Protein AF-A0A6T8D3L9-F1 (afdb_monomer_lite)

Secondary structure (DSSP, 8-state):
-HHHHHHHHHHHHHHHHHHHHHS-TT----HHHHHHTTHHHHHHHHHHHHTT-SS-SSS--HHHHHHHHHHHHHHHHHHHHHHHHHHHHHHHHHHHHHHHHHS---------S-TTTHHHHHHHHHHHHHHHHHHHHHHHHHHHHHHHHHHIIIII--SHHHHHHHHHHHHHHHHHHHHHHHHHHHHHHHHHHHHHHHH-HHHHHHHHHHHHHHHHHHHHHHHHHIIIIIHHHHHHHHHHHHHHHHHHHHHSS--

Radius of gyration: 26.92 Å; chains: 1; bounding box: 64×66×65 Å

Sequence (255 aa):
MPEQEQVEAMIKESVDLLSPFAEADDGKYTKAHCDALGRNEGLFTHLRLVALDSDGDGKLSPDEYERYCAEGQQLVDAYLSFFINGGVVSALLFSIVFPMAFDMEIDGLGWDDDYGALGAKQWLGICAYLFSMLSCGMCFVMLVYTGSMYSQLSFWMPNLNCQLWYVSKVVHMMTTLNTTMVLIYIFTAAAMLFQGLSANAWVGIFGVLPFAMCAGPAAHWYGWFANCIITPQMQLEARRLLHAKASERSRSMPG

pLDDT: mean 72.68, std 13.87, range [41.59, 94.31]

Organism: NCBI:txid72548

Structure (mmCIF, N/CA/C/O backbone):
data_AF-A0A6T8D3L9-F1
#
_entry.id   AF-A0A6T8D3L9-F1
#
loop_
_atom_site.group_PDB
_atom_site.id
_atom_site.type_symbol
_atom_site.label_atom_id
_atom_site.label_alt_id
_atom_site.label_comp_id
_atom_site.label_asym_id
_atom_site.label_entity_id
_atom_site.label_seq_id
_atom_site.pdbx_PDB_ins_code
_atom_site.Cartn_x
_atom_site.Cartn_y
_atom_site.Cartn_z
_atom_site.occupancy
_atom_site.B_iso_or_equiv
_atom_site.auth_seq_id
_atom_site.auth_comp_id
_atom_site.auth_asym_id
_atom_site.auth_atom_id
_atom_site.pdbx_PDB_model_num
ATOM 1 N N . MET A 1 1 ? -16.361 -8.034 32.801 1.00 46.53 1 MET A N 1
ATOM 2 C CA . MET A 1 1 ? -16.931 -7.037 33.735 1.00 46.53 1 MET A CA 1
ATOM 3 C C . MET A 1 1 ? -16.174 -5.710 33.756 1.00 46.53 1 MET A C 1
ATOM 5 O O . MET A 1 1 ? -16.860 -4.722 33.576 1.00 46.53 1 MET A O 1
ATOM 9 N N . PRO A 1 2 ? -14.831 -5.620 33.871 1.00 57.41 2 PRO A N 1
ATOM 10 C CA . PRO A 1 2 ? -14.154 -4.310 33.830 1.00 57.41 2 PRO A CA 1
ATOM 11 C C . PRO A 1 2 ? -14.177 -3.615 32.450 1.00 57.41 2 PRO A C 1
ATOM 13 O O . PRO A 1 2 ? -13.991 -2.408 32.375 1.00 57.41 2 PRO A O 1
ATOM 16 N N . GLU A 1 3 ? -14.410 -4.350 31.356 1.00 56.91 3 GLU A N 1
ATOM 17 C CA . GLU A 1 3 ? -14.444 -3.781 29.995 1.00 56.91 3 GLU A CA 1
ATOM 18 C C . GLU A 1 3 ? -15.759 -3.079 29.641 1.00 56.91 3 GLU A C 1
ATOM 20 O O . GLU A 1 3 ? -15.729 -2.088 28.922 1.00 56.91 3 GLU A O 1
ATOM 25 N N . GLN A 1 4 ? -16.900 -3.551 30.147 1.00 58.78 4 GLN A N 1
ATOM 26 C CA . GLN A 1 4 ? -18.201 -2.931 29.871 1.00 58.78 4 GLN A CA 1
ATOM 27 C C . GLN A 1 4 ? -18.317 -1.584 30.597 1.00 58.78 4 GLN A C 1
ATOM 29 O O . GLN A 1 4 ? -18.689 -0.585 29.997 1.00 58.78 4 GLN A O 1
ATOM 34 N N . GLU A 1 5 ? -17.845 -1.533 31.843 1.00 67.75 5 GLU A N 1
ATOM 35 C CA . GLU A 1 5 ? -17.803 -0.319 32.664 1.00 67.75 5 GLU A CA 1
ATOM 36 C C . GLU A 1 5 ? -16.889 0.771 32.062 1.00 67.75 5 GLU A C 1
ATOM 38 O O . GLU A 1 5 ? -17.181 1.960 32.165 1.00 67.75 5 GLU A O 1
ATOM 43 N N . GLN A 1 6 ? -15.806 0.388 31.371 1.00 65.81 6 GLN A N 1
ATOM 44 C CA . GLN A 1 6 ? -14.953 1.338 30.643 1.00 65.81 6 GLN A CA 1
ATOM 45 C C . GLN A 1 6 ? -15.636 1.918 29.402 1.00 65.81 6 GLN A C 1
ATOM 47 O O . GLN A 1 6 ? -15.496 3.112 29.139 1.00 65.81 6 GLN A O 1
ATOM 52 N N . VAL A 1 7 ? -16.373 1.102 28.644 1.00 61.03 7 VAL A N 1
ATOM 53 C CA . VAL A 1 7 ? -17.103 1.584 27.463 1.00 61.03 7 VAL A CA 1
ATOM 54 C C . VAL A 1 7 ? -18.280 2.464 27.888 1.00 61.03 7 VAL A C 1
ATOM 56 O O . VAL A 1 7 ? -18.467 3.529 27.310 1.00 61.03 7 VAL A O 1
ATOM 59 N N . GLU A 1 8 ? -19.001 2.097 28.948 1.00 65.69 8 GLU A N 1
ATOM 60 C CA . GLU A 1 8 ? -20.052 2.932 29.547 1.00 65.69 8 GLU A CA 1
ATOM 61 C C . GLU A 1 8 ? -19.500 4.277 30.043 1.00 65.69 8 GLU A C 1
ATOM 63 O O . GLU A 1 8 ? -20.104 5.322 29.806 1.00 65.69 8 GLU A O 1
ATOM 68 N N . ALA A 1 9 ? -18.313 4.291 30.658 1.00 70.12 9 ALA A N 1
ATOM 69 C CA . ALA A 1 9 ? -17.650 5.535 31.044 1.00 70.12 9 ALA A CA 1
ATOM 70 C C . ALA A 1 9 ? -17.284 6.404 29.827 1.00 70.12 9 ALA A C 1
ATOM 72 O O . ALA A 1 9 ? -17.473 7.619 29.872 1.00 70.12 9 ALA A O 1
ATOM 73 N N . MET A 1 10 ? -16.814 5.798 28.731 1.00 63.97 10 MET A N 1
ATOM 74 C CA . MET A 1 10 ? -16.514 6.513 27.483 1.00 63.97 10 MET A CA 1
ATOM 75 C C . MET A 1 10 ? -17.774 7.034 26.783 1.00 63.97 10 MET A C 1
ATOM 77 O O . MET A 1 10 ? -17.740 8.123 26.210 1.00 63.97 10 MET A O 1
ATOM 81 N N . ILE A 1 11 ? -18.882 6.289 26.819 1.00 63.78 11 ILE A N 1
ATOM 82 C CA . ILE A 1 11 ? -20.181 6.741 26.300 1.00 63.78 11 ILE A CA 1
ATOM 83 C C . ILE A 1 11 ? -20.672 7.911 27.131 1.00 63.78 11 ILE A C 1
ATOM 85 O O . ILE A 1 11 ? -20.983 8.952 26.566 1.00 63.78 11 ILE A O 1
ATOM 89 N N . LYS A 1 12 ? -20.643 7.800 28.458 1.00 69.62 12 LYS A N 1
ATOM 90 C CA . LYS A 1 12 ? -21.043 8.887 29.347 1.00 69.62 12 LYS A CA 1
ATOM 91 C C . LYS A 1 12 ? -20.195 10.142 29.146 1.00 69.62 12 LYS A C 1
ATOM 93 O O . LYS A 1 12 ? -20.749 11.223 29.019 1.00 69.62 12 LYS A O 1
ATOM 98 N N . GLU A 1 13 ? -18.875 10.005 29.034 1.00 70.19 13 GLU A N 1
ATOM 99 C CA . GLU A 1 13 ? -17.983 11.124 28.704 1.00 70.19 13 GLU A CA 1
ATOM 100 C C . GLU A 1 13 ? -18.328 11.732 27.334 1.00 70.19 13 GLU A C 1
ATOM 102 O O . GLU A 1 13 ? -18.344 12.951 27.182 1.00 70.19 13 GLU A O 1
ATOM 107 N N . SER A 1 14 ? -18.659 10.898 26.344 1.00 62.69 14 SER A N 1
ATOM 108 C CA . SER A 1 14 ? -19.069 11.342 25.006 1.00 62.69 14 SER A CA 1
ATOM 109 C C . SER A 1 14 ? -20.416 12.066 25.017 1.00 62.69 14 SER A C 1
ATOM 111 O O . SER A 1 14 ? -20.547 13.093 24.356 1.00 62.69 14 SER A O 1
ATOM 113 N N . VAL A 1 15 ? -21.396 11.561 25.768 1.00 64.50 15 VAL A N 1
ATOM 114 C CA . VAL A 1 15 ? -22.714 12.177 25.965 1.00 64.50 15 VAL A CA 1
ATOM 115 C C . VAL A 1 15 ? -22.564 13.494 26.718 1.00 64.50 15 VAL A C 1
ATOM 117 O O . VAL A 1 15 ? -23.105 14.497 26.271 1.00 64.50 15 VAL A O 1
ATOM 120 N N . ASP A 1 16 ? -21.768 13.543 27.786 1.00 66.94 16 ASP A N 1
ATOM 121 C CA . ASP A 1 16 ? -21.504 14.767 28.548 1.00 66.94 16 ASP A CA 1
ATOM 122 C C . ASP A 1 16 ? -20.790 15.816 27.681 1.00 66.94 16 ASP A C 1
ATOM 124 O O . ASP A 1 16 ? -21.159 16.990 27.711 1.00 66.94 16 ASP A O 1
ATOM 128 N N . LEU A 1 17 ? -19.827 15.402 26.850 1.00 63.94 17 LEU A N 1
ATOM 129 C CA . LEU A 1 17 ? -19.152 16.273 25.883 1.00 63.94 17 LEU A CA 1
ATOM 130 C C . LEU A 1 17 ? -20.089 16.756 24.771 1.00 63.94 17 LEU A C 1
ATOM 132 O O . LEU A 1 17 ? -19.917 17.877 24.301 1.00 63.94 17 LEU A O 1
ATOM 136 N N . LEU A 1 18 ? -21.057 15.941 24.341 1.00 60.16 18 LEU A N 1
ATOM 137 C CA . LEU A 1 18 ? -22.006 16.269 23.271 1.00 60.16 18 LEU A CA 1
ATOM 138 C C . LEU A 1 18 ? -23.290 16.953 23.775 1.00 60.16 18 LEU A C 1
ATOM 140 O O . LEU A 1 18 ? -23.968 17.613 22.991 1.00 60.16 18 LEU A O 1
ATOM 144 N N . SER A 1 19 ? -23.603 16.880 25.069 1.00 63.22 19 SER A N 1
ATOM 145 C CA . SER A 1 19 ? -24.792 17.493 25.677 1.00 63.22 19 SER A CA 1
ATOM 146 C C . SER A 1 19 ? -24.913 19.008 25.433 1.00 63.22 19 SER A C 1
ATOM 148 O O . SER A 1 19 ? -25.998 19.447 25.041 1.00 63.22 19 SER A O 1
ATOM 150 N N . PRO A 1 20 ? -23.829 19.820 25.473 1.00 60.41 20 PRO A N 1
ATOM 151 C CA . PRO A 1 20 ? -23.910 21.249 25.173 1.00 60.41 20 PRO A CA 1
ATOM 152 C C . PRO A 1 20 ? -24.197 21.519 23.689 1.00 60.41 20 PRO A C 1
ATOM 154 O O . PRO A 1 20 ? -24.566 22.632 23.325 1.00 60.41 20 PRO A O 1
ATOM 157 N N . PHE A 1 21 ? -24.008 20.521 22.816 1.00 56.00 21 PHE A N 1
ATOM 158 C CA . PHE A 1 21 ? -24.296 20.618 21.384 1.00 56.00 21 PHE A CA 1
ATOM 159 C C . PHE A 1 21 ? -25.765 20.334 21.067 1.00 56.00 21 PHE A C 1
ATOM 161 O O . PHE A 1 21 ? -26.260 20.849 20.066 1.00 56.00 21 PHE A O 1
ATOM 168 N N . ALA A 1 22 ? -26.450 19.539 21.896 1.00 51.69 22 ALA A N 1
ATOM 169 C CA . ALA A 1 22 ? -27.886 19.286 21.782 1.00 51.69 22 ALA A CA 1
ATOM 170 C C . ALA A 1 22 ? -28.727 20.466 22.310 1.00 51.69 22 ALA A C 1
ATOM 172 O O . ALA A 1 22 ? -29.824 20.702 21.812 1.00 51.69 22 ALA A O 1
ATOM 173 N N . GLU A 1 23 ? -28.197 21.226 23.275 1.00 49.78 23 GLU A N 1
ATOM 174 C CA . GLU A 1 23 ? -28.864 22.383 23.900 1.00 49.78 23 GLU A CA 1
ATOM 175 C C . GLU A 1 23 ? -28.546 23.740 23.231 1.00 49.78 23 GLU A C 1
ATOM 177 O O . GLU A 1 23 ? -29.145 24.760 23.578 1.00 49.78 23 GLU A O 1
ATOM 182 N N . ALA A 1 24 ? -27.620 23.786 22.264 1.00 51.88 24 ALA A N 1
ATOM 183 C CA . ALA A 1 24 ? -27.258 25.007 21.537 1.00 51.88 24 ALA A CA 1
ATOM 184 C C . ALA A 1 24 ? -28.323 25.384 20.482 1.00 51.88 24 ALA A C 1
ATOM 186 O O . ALA A 1 24 ? -28.214 25.051 19.300 1.00 51.88 24 ALA A O 1
ATOM 187 N N . ASP A 1 25 ? -29.350 26.106 20.928 1.00 41.59 25 ASP A N 1
ATOM 188 C CA . ASP A 1 25 ? -30.548 26.527 20.176 1.00 41.59 25 ASP A CA 1
ATOM 189 C C . ASP A 1 25 ? -30.275 27.569 19.055 1.00 41.59 25 ASP A C 1
ATOM 191 O O . ASP A 1 25 ? -31.166 27.990 18.318 1.00 41.59 25 ASP A O 1
ATOM 195 N N . ASP A 1 26 ? -29.028 28.021 18.899 1.00 46.56 26 ASP A N 1
ATOM 196 C CA . ASP A 1 26 ? -28.627 29.148 18.049 1.00 46.56 26 ASP A CA 1
ATOM 197 C C . ASP A 1 26 ? -27.713 28.776 16.863 1.00 46.56 26 ASP A C 1
ATOM 199 O O . ASP A 1 26 ? -27.303 29.650 16.088 1.00 46.56 26 ASP A O 1
ATOM 203 N N . GLY A 1 27 ? -27.415 27.485 16.662 1.00 43.38 27 GLY A N 1
ATOM 204 C CA . GLY A 1 27 ? -26.751 26.969 15.452 1.00 43.38 27 GLY A CA 1
ATOM 205 C C . GLY A 1 27 ? -25.346 27.533 15.178 1.00 43.38 27 GLY A C 1
ATOM 206 O O . GLY A 1 27 ? -24.810 27.375 14.077 1.00 43.38 27 GLY A O 1
ATOM 207 N N . LYS A 1 28 ? -24.727 28.211 16.154 1.00 42.06 28 LYS A N 1
ATOM 208 C CA . LYS A 1 28 ? -23.390 28.806 16.037 1.00 42.06 28 LYS A CA 1
ATOM 209 C C . LYS A 1 28 ? -22.377 28.044 16.876 1.00 42.06 28 LYS A C 1
ATOM 211 O O . LYS A 1 28 ? -22.027 28.423 17.989 1.00 42.06 28 LYS A O 1
ATOM 216 N N . TYR A 1 29 ? -21.814 27.012 16.267 1.00 54.91 29 TYR A N 1
ATOM 217 C CA . TYR A 1 29 ? -20.683 26.276 16.819 1.00 54.91 29 TYR A CA 1
ATOM 218 C C . TYR A 1 29 ? -19.429 27.164 16.875 1.00 54.91 29 TYR A C 1
ATOM 220 O O . TYR A 1 29 ? -18.947 27.665 15.854 1.00 54.91 29 TYR A O 1
ATOM 228 N N . THR A 1 30 ? -18.878 27.378 18.071 1.00 55.12 30 THR A N 1
ATOM 229 C CA . THR A 1 30 ? -17.606 28.096 18.242 1.00 55.12 30 THR A CA 1
ATOM 230 C C . THR A 1 30 ? -16.412 27.158 18.047 1.00 55.12 30 THR A C 1
ATOM 232 O O . THR A 1 30 ? -16.449 25.976 18.370 1.00 55.12 30 THR A O 1
ATOM 235 N N . LYS A 1 31 ? -15.298 27.699 17.541 1.00 50.41 31 LYS A N 1
ATOM 236 C CA . LYS A 1 31 ? -14.047 26.960 17.271 1.00 50.41 31 LYS A CA 1
ATOM 237 C C . LYS A 1 31 ? -13.519 26.171 18.484 1.00 50.41 31 LYS A C 1
ATOM 239 O O . LYS A 1 31 ? -12.934 25.111 18.303 1.00 50.41 31 LYS A O 1
ATOM 244 N N . ALA A 1 32 ? -13.767 26.667 19.698 1.00 53.31 32 ALA A N 1
ATOM 245 C CA . ALA A 1 32 ? -13.392 26.010 20.949 1.00 53.31 32 ALA A CA 1
ATOM 246 C C . ALA A 1 32 ? -14.131 24.676 21.171 1.00 53.31 32 ALA A C 1
ATOM 248 O O . ALA A 1 32 ? -13.515 23.719 21.627 1.00 53.31 32 ALA A O 1
ATOM 249 N N . HIS A 1 33 ? -15.404 24.586 20.776 1.00 53.44 33 HIS A N 1
ATOM 250 C CA . HIS A 1 33 ? -16.195 23.356 20.864 1.00 53.44 33 HIS A CA 1
ATOM 251 C C . HIS A 1 33 ? -15.666 22.267 19.921 1.00 53.44 33 HIS A C 1
ATOM 253 O O . HIS A 1 33 ? -15.514 21.115 20.315 1.00 53.44 33 HIS A O 1
ATOM 259 N N . CYS A 1 34 ? -15.301 22.633 18.688 1.00 48.78 34 CYS A N 1
ATOM 260 C CA . CYS A 1 34 ? -14.689 21.688 17.754 1.00 48.78 34 CYS A CA 1
ATOM 261 C C . CYS A 1 34 ? -13.283 21.251 18.190 1.00 48.78 34 CYS A C 1
ATOM 263 O O . CYS A 1 34 ? -12.910 20.109 17.949 1.00 48.78 34 CYS A O 1
ATOM 265 N N . ASP A 1 35 ? -12.487 22.132 18.804 1.00 54.31 35 ASP A N 1
ATOM 266 C CA . ASP A 1 35 ? -11.155 21.762 19.299 1.00 54.31 35 ASP A CA 1
ATOM 267 C C . ASP A 1 35 ? -11.238 20.856 20.554 1.00 54.31 35 ASP A C 1
ATOM 269 O O . ASP A 1 35 ? -10.399 19.968 20.693 1.00 54.31 35 ASP A O 1
ATOM 273 N N . ALA A 1 36 ? -12.263 21.006 21.408 1.00 55.84 36 ALA A N 1
ATOM 274 C CA . ALA A 1 36 ? -12.498 20.144 22.578 1.00 55.84 36 ALA A CA 1
ATOM 275 C C . ALA A 1 36 ? -12.857 18.693 22.205 1.00 55.84 36 ALA A C 1
ATOM 277 O O . ALA A 1 36 ? -12.407 17.761 22.859 1.00 55.84 36 ALA A O 1
ATOM 278 N N . LEU A 1 37 ? -13.591 18.498 21.107 1.00 49.50 37 LEU A N 1
ATOM 279 C CA . LEU A 1 37 ? -13.967 17.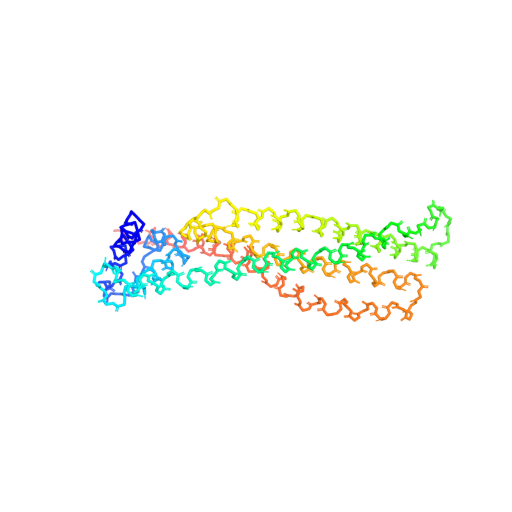181 20.579 1.00 49.50 37 LEU A CA 1
ATOM 280 C C . LEU A 1 37 ? -12.898 16.550 19.675 1.00 49.50 37 LEU A C 1
ATOM 282 O O . LEU A 1 37 ? -13.209 15.674 18.880 1.00 49.50 37 LEU A O 1
ATOM 286 N N . GLY A 1 38 ? -11.648 17.022 19.692 1.00 52.09 38 GLY A N 1
ATOM 287 C CA . GLY A 1 38 ? -10.610 16.479 18.806 1.00 52.09 38 GLY A CA 1
ATOM 288 C C . GLY A 1 38 ? -10.867 16.739 17.312 1.00 52.09 38 GLY A C 1
ATOM 289 O O . GLY A 1 38 ? -10.358 16.013 16.457 1.00 52.09 38 GLY A O 1
ATOM 290 N N . ARG A 1 39 ? -11.621 17.799 16.983 1.00 58.25 39 ARG A N 1
ATOM 291 C CA . ARG A 1 39 ? -12.032 18.199 15.623 1.00 58.25 39 ARG A CA 1
ATOM 292 C C . ARG A 1 39 ? -12.917 17.142 14.957 1.00 58.25 39 ARG A C 1
ATOM 294 O O . ARG A 1 39 ? -13.655 16.442 15.635 1.00 58.25 39 ARG A O 1
ATOM 301 N N . ASN A 1 40 ? -12.911 17.067 13.625 1.00 46.09 40 ASN A N 1
ATOM 302 C CA . ASN A 1 40 ? -13.831 16.204 12.880 1.00 46.09 40 ASN A CA 1
ATOM 303 C C . ASN A 1 40 ? -13.703 14.727 13.288 1.00 46.09 40 ASN A C 1
ATOM 305 O O . ASN A 1 40 ? -14.715 14.056 13.426 1.00 46.09 40 ASN A O 1
ATOM 309 N N . GLU A 1 41 ? -12.490 14.225 13.522 1.00 46.28 41 GLU A N 1
ATOM 310 C CA . GLU A 1 41 ? -12.266 12.807 13.842 1.00 46.28 41 GLU A CA 1
ATOM 311 C C . GLU A 1 41 ? -12.778 12.418 15.233 1.00 46.28 41 GLU A C 1
ATOM 313 O O . GLU A 1 41 ? -13.439 11.388 15.378 1.00 46.28 41 GLU A O 1
ATOM 318 N N . GLY A 1 42 ? -12.536 13.248 16.252 1.00 46.69 42 GLY A N 1
ATOM 319 C CA . GLY A 1 42 ? -13.075 12.982 17.584 1.00 46.69 42 GLY A CA 1
ATOM 320 C C . GLY A 1 42 ? -14.588 13.218 17.653 1.00 46.69 42 GLY A C 1
ATOM 321 O O . GLY A 1 42 ? -15.284 12.397 18.239 1.00 46.69 42 GLY A O 1
ATOM 322 N N . LEU A 1 43 ? -15.138 14.209 16.935 1.00 50.75 43 LEU A N 1
ATOM 323 C CA . LEU A 1 43 ? -16.590 14.392 16.791 1.00 50.75 43 LEU A CA 1
ATOM 324 C C . LEU A 1 43 ? -17.265 13.142 16.200 1.00 50.75 43 LEU A C 1
ATOM 326 O O . LEU A 1 43 ? -18.268 12.685 16.738 1.00 50.75 43 LEU A O 1
ATOM 330 N N . PHE A 1 44 ? -16.713 12.555 15.131 1.00 53.47 44 PHE A N 1
ATOM 331 C CA . PHE A 1 44 ? -17.241 11.306 14.563 1.00 53.47 44 PHE A CA 1
ATOM 332 C C . PHE A 1 44 ? -17.114 10.123 15.525 1.00 53.47 44 PHE A C 1
ATOM 334 O O . PHE A 1 44 ? -17.984 9.257 15.539 1.00 53.47 44 PHE A O 1
ATOM 341 N N . THR A 1 45 ? -16.057 10.089 16.335 1.00 53.69 45 THR A N 1
ATOM 342 C CA . THR A 1 45 ? -15.851 9.033 17.335 1.00 53.69 45 THR A CA 1
ATOM 343 C C . THR A 1 45 ? -16.892 9.128 18.451 1.00 53.69 45 THR A C 1
ATOM 345 O O . THR A 1 45 ? -17.542 8.133 18.759 1.00 53.69 45 THR A O 1
ATOM 348 N N . HIS A 1 46 ? -17.125 10.327 18.990 1.00 53.09 46 HIS A N 1
ATOM 349 C CA . HIS A 1 46 ? -18.139 10.569 20.016 1.00 53.09 46 HIS A CA 1
ATOM 350 C C . HIS A 1 46 ? -19.564 10.376 19.479 1.00 53.09 46 HIS A C 1
ATOM 352 O O . HIS A 1 46 ? -20.370 9.724 20.131 1.00 53.09 46 HIS A O 1
ATOM 358 N N . LEU A 1 47 ? -19.869 10.839 18.260 1.00 55.19 47 LEU A N 1
ATOM 359 C CA . LEU A 1 47 ? -21.166 10.591 17.615 1.00 55.19 47 LEU A CA 1
ATOM 360 C C . LEU A 1 47 ? -21.431 9.102 17.390 1.00 55.19 47 LEU A C 1
ATOM 362 O O . LEU A 1 47 ? -22.571 8.666 17.481 1.00 55.19 47 LEU A O 1
ATOM 366 N N . ARG A 1 48 ? -20.393 8.314 17.095 1.00 58.53 48 ARG A N 1
ATOM 367 C CA . ARG A 1 48 ? -20.526 6.869 16.893 1.00 58.53 48 ARG A CA 1
ATOM 368 C C . ARG A 1 48 ? -20.663 6.108 18.212 1.00 58.53 48 ARG A C 1
ATOM 370 O O . ARG A 1 48 ? -21.364 5.109 18.232 1.00 58.53 48 ARG A O 1
ATOM 377 N N . LEU A 1 49 ? -20.054 6.602 19.294 1.00 60.25 49 LEU A N 1
ATOM 378 C CA . LEU A 1 49 ? -20.285 6.117 20.661 1.00 60.25 49 LEU A CA 1
ATOM 379 C C . LEU A 1 49 ? -21.707 6.423 21.145 1.00 60.25 49 LEU A C 1
ATOM 381 O O . LEU A 1 49 ? -22.336 5.557 21.732 1.00 60.25 49 LEU A O 1
ATOM 385 N N . VAL A 1 50 ? -22.240 7.604 20.828 1.00 58.28 50 VAL A N 1
ATOM 386 C CA . VAL A 1 50 ? -23.644 7.951 21.109 1.00 58.28 50 VAL A CA 1
ATOM 387 C C . VAL A 1 50 ? -24.611 7.174 20.210 1.00 58.28 50 VAL A C 1
ATOM 389 O O . VAL A 1 50 ? -25.676 6.789 20.655 1.00 58.28 50 VAL A O 1
ATOM 392 N N . ALA A 1 51 ? -24.241 6.873 18.962 1.00 57.75 51 ALA A N 1
ATOM 393 C CA . ALA A 1 51 ? -25.061 6.042 18.075 1.00 57.75 51 ALA A CA 1
ATOM 394 C C . ALA A 1 51 ? -25.114 4.553 18.478 1.00 57.75 51 ALA A C 1
ATOM 396 O O . ALA A 1 51 ? -25.921 3.815 17.916 1.00 57.75 51 ALA A O 1
ATOM 397 N N . LEU A 1 52 ? -24.241 4.112 19.393 1.00 58.19 52 LEU A N 1
ATOM 398 C CA . LEU A 1 52 ? -24.259 2.765 19.979 1.00 58.19 52 LEU A CA 1
ATOM 399 C C . LEU A 1 52 ? -25.225 2.651 21.168 1.00 58.19 52 LEU A C 1
ATOM 401 O O . LEU A 1 52 ? -25.650 1.543 21.473 1.00 58.19 52 LEU A O 1
ATOM 405 N N . ASP A 1 53 ? -25.558 3.777 21.798 1.00 57.88 53 ASP A N 1
ATOM 406 C CA . ASP A 1 53 ? -26.579 3.931 22.838 1.00 57.88 53 ASP A CA 1
ATOM 407 C C . ASP A 1 53 ? -27.909 4.274 22.138 1.00 57.88 53 ASP A C 1
ATOM 409 O O . ASP A 1 53 ? -28.271 5.440 21.953 1.00 57.88 53 ASP A O 1
ATOM 413 N N . SER A 1 54 ? -28.572 3.248 21.590 1.00 60.44 54 SER A N 1
ATOM 414 C CA . SER A 1 54 ? -29.735 3.424 20.702 1.00 60.44 54 SER A CA 1
ATOM 415 C C . SER A 1 54 ? -30.963 3.930 21.454 1.00 60.44 54 SER A C 1
ATOM 417 O O . SER A 1 54 ? -31.857 4.530 20.847 1.00 60.44 54 SER A O 1
ATOM 419 N N . ASP A 1 55 ? -31.041 3.625 22.746 1.00 60.78 55 ASP A N 1
ATOM 420 C CA . ASP A 1 55 ? -32.111 4.017 23.655 1.00 60.78 55 ASP A CA 1
ATOM 421 C C . ASP A 1 55 ? -31.801 5.313 24.423 1.00 60.78 55 ASP A C 1
ATOM 423 O O . ASP A 1 55 ? -32.729 5.932 24.956 1.00 60.78 55 ASP A O 1
ATOM 427 N N . GLY A 1 56 ? -30.555 5.792 24.375 1.00 60.28 56 GLY A N 1
ATOM 428 C CA . GLY A 1 56 ? -30.124 7.068 24.941 1.00 60.28 56 GLY A CA 1
ATOM 429 C C . GLY A 1 56 ? -30.099 7.049 26.467 1.00 60.28 56 GLY A C 1
ATOM 430 O O . GLY A 1 56 ? -30.313 8.091 27.097 1.00 60.28 56 GLY A O 1
ATOM 431 N N . ASP A 1 57 ? -29.924 5.870 27.068 1.00 62.06 57 ASP A N 1
ATOM 432 C CA . ASP A 1 57 ? -29.990 5.671 28.514 1.00 62.06 57 ASP A CA 1
ATOM 433 C C . ASP A 1 57 ? -28.633 5.900 29.214 1.00 62.06 57 ASP A C 1
ATOM 435 O O . ASP A 1 57 ? -28.553 5.942 30.452 1.00 62.06 57 ASP A O 1
ATOM 439 N N . GLY A 1 58 ? -27.576 6.132 28.426 1.00 56.66 58 GLY A N 1
ATOM 440 C CA . GLY A 1 58 ? -26.211 6.356 28.886 1.00 56.66 58 GLY A CA 1
ATOM 441 C C . GLY A 1 58 ? -25.492 5.077 29.321 1.00 56.66 58 GLY A C 1
ATOM 442 O O . GLY A 1 58 ? -24.445 5.167 29.973 1.00 56.66 58 GLY A O 1
ATOM 443 N N . LYS A 1 59 ? -26.045 3.901 29.014 1.00 64.00 59 LYS A N 1
ATOM 444 C CA . LYS A 1 59 ? -25.485 2.571 29.264 1.00 64.00 59 LYS A CA 1
ATOM 445 C C . LYS A 1 59 ? -25.534 1.753 27.977 1.00 64.00 59 LYS A C 1
ATOM 447 O O . LYS A 1 59 ? -26.126 2.135 26.983 1.00 64.00 59 LYS A O 1
ATOM 452 N N . LEU A 1 60 ? -24.837 0.622 27.981 1.00 61.34 60 LEU A N 1
ATOM 453 C CA . LEU A 1 60 ? -24.935 -0.347 26.896 1.00 61.34 60 LEU A CA 1
ATOM 454 C C . LEU A 1 60 ? -25.763 -1.521 27.379 1.00 61.34 60 LEU A C 1
ATOM 456 O O . LEU A 1 60 ? -25.337 -2.263 28.276 1.00 61.34 60 LEU A O 1
ATOM 460 N N . SER A 1 61 ? -26.922 -1.724 26.757 1.00 71.06 61 SER A N 1
ATOM 461 C CA . SER A 1 61 ? -27.639 -2.978 26.932 1.00 71.06 61 SER A CA 1
ATOM 462 C C . SER A 1 61 ? -26.766 -4.154 26.452 1.00 71.06 61 SER A C 1
ATOM 464 O O . SER A 1 61 ? -25.877 -3.984 25.607 1.00 71.06 61 SER A O 1
ATOM 466 N N . PRO A 1 62 ? -26.981 -5.378 26.969 1.00 72.19 62 PRO A N 1
ATOM 467 C CA . PRO A 1 62 ? -26.215 -6.551 26.544 1.00 72.19 62 PRO A CA 1
ATOM 468 C C . PRO A 1 62 ? -26.257 -6.778 25.024 1.00 72.19 62 PRO A C 1
ATOM 470 O O . PRO A 1 62 ? -25.237 -7.120 24.428 1.00 72.19 62 PRO A O 1
ATOM 473 N N . ASP A 1 63 ? -27.406 -6.516 24.396 1.00 74.38 63 ASP A N 1
ATOM 474 C CA . ASP A 1 63 ? -27.617 -6.691 22.955 1.00 74.38 63 ASP A CA 1
ATOM 475 C C . ASP A 1 63 ? -26.850 -5.642 22.122 1.00 74.38 63 ASP A C 1
ATOM 477 O O . ASP A 1 63 ? -26.328 -5.942 21.043 1.00 74.38 63 ASP A O 1
ATOM 481 N N . GLU A 1 64 ? -26.739 -4.405 22.613 1.00 67.00 64 GLU A N 1
ATOM 482 C CA . GLU A 1 64 ? -25.953 -3.347 21.963 1.00 67.00 64 GLU A CA 1
ATOM 483 C C . GLU A 1 64 ? -24.452 -3.565 22.133 1.00 67.00 64 GLU A C 1
ATOM 485 O O . GLU A 1 64 ? -23.680 -3.344 21.196 1.00 67.00 64 GLU A O 1
ATOM 490 N N . TYR A 1 65 ? -24.032 -4.075 23.294 1.00 70.75 65 TYR A N 1
ATOM 491 C CA . TYR A 1 65 ? -22.646 -4.469 23.520 1.00 70.75 65 TYR A CA 1
ATOM 492 C C . TYR A 1 65 ? -22.233 -5.624 22.596 1.00 70.75 65 TYR A C 1
ATOM 494 O O . TYR A 1 65 ? -21.154 -5.590 22.003 1.00 70.75 65 TYR A O 1
ATOM 502 N N . GLU A 1 66 ? -23.104 -6.616 22.389 1.00 75.50 66 GLU A N 1
ATOM 503 C CA . GLU A 1 66 ? -22.850 -7.690 21.423 1.00 75.50 66 GLU A CA 1
ATOM 504 C C . GLU A 1 66 ? -22.735 -7.165 19.985 1.00 75.50 66 GLU A C 1
ATOM 506 O O . GLU A 1 66 ? -21.834 -7.581 19.250 1.00 75.50 66 GLU A O 1
ATOM 511 N N . ARG A 1 67 ? -23.584 -6.208 19.582 1.00 73.06 67 ARG A N 1
ATOM 512 C CA . ARG A 1 67 ? -23.465 -5.541 18.273 1.00 73.06 67 ARG A CA 1
ATOM 513 C C . ARG A 1 67 ? -22.154 -4.780 18.126 1.00 73.06 67 ARG A C 1
ATOM 515 O O . ARG A 1 67 ? -21.492 -4.925 17.099 1.00 73.06 67 ARG A O 1
ATOM 522 N N . TYR A 1 68 ? -21.752 -4.028 19.149 1.00 75.06 68 TYR A N 1
ATOM 523 C CA . TYR A 1 68 ? -20.466 -3.336 19.175 1.00 75.06 68 TYR A CA 1
ATOM 524 C C . TYR A 1 68 ? -19.300 -4.309 18.980 1.00 75.06 68 TYR A C 1
ATOM 526 O O . TYR A 1 68 ? -18.427 -4.083 18.138 1.00 75.06 68 TYR A O 1
ATOM 534 N N . CYS A 1 69 ? -19.304 -5.421 19.718 1.00 76.06 69 CYS A N 1
ATOM 535 C CA . CYS A 1 69 ? -18.278 -6.446 19.593 1.00 76.06 69 CYS A CA 1
ATOM 536 C C . CYS A 1 69 ? -18.265 -7.075 18.193 1.00 76.06 69 CYS A C 1
ATOM 538 O O . CYS A 1 69 ? -17.192 -7.261 17.620 1.00 76.06 69 CYS A O 1
ATOM 540 N N . ALA A 1 70 ? -19.435 -7.358 17.615 1.00 80.94 70 ALA A N 1
ATOM 541 C CA . ALA A 1 70 ? -19.544 -7.937 16.280 1.00 80.94 70 ALA A CA 1
ATOM 542 C C . ALA A 1 70 ? -19.021 -6.989 15.185 1.00 80.94 70 ALA A C 1
ATOM 544 O O . ALA A 1 70 ? -18.218 -7.401 14.347 1.00 80.94 70 ALA A O 1
ATOM 545 N N . GLU A 1 71 ? -19.429 -5.718 15.198 1.00 79.06 71 GLU A N 1
ATOM 546 C CA . GLU A 1 71 ? -18.951 -4.717 14.236 1.00 79.06 71 GLU A CA 1
ATOM 547 C C . GLU A 1 71 ? -17.461 -4.411 14.417 1.00 79.06 71 GLU A C 1
ATOM 549 O O . GLU A 1 71 ? -16.718 -4.279 13.440 1.00 79.06 71 GLU A O 1
ATOM 554 N N . GLY A 1 72 ? -17.006 -4.332 15.668 1.00 77.06 72 GLY A N 1
ATOM 555 C CA . GLY A 1 72 ? -15.605 -4.119 15.996 1.00 77.06 72 GLY A CA 1
ATOM 556 C C . GLY A 1 72 ? -14.721 -5.250 15.478 1.00 77.06 72 GLY A C 1
ATOM 557 O O . GLY A 1 72 ? -13.690 -4.991 14.855 1.00 77.06 72 GLY A O 1
ATOM 558 N N . GLN A 1 73 ? -15.149 -6.499 15.670 1.00 86.88 73 GLN A N 1
ATOM 559 C CA . GLN A 1 73 ? -14.427 -7.666 15.172 1.00 86.88 73 GLN A CA 1
ATOM 560 C C . GLN A 1 73 ? -14.361 -7.664 13.640 1.00 86.88 73 GLN A C 1
ATOM 562 O O . GLN A 1 73 ? -13.286 -7.851 13.078 1.00 86.88 73 GLN A O 1
ATOM 567 N N . GLN A 1 74 ? -15.471 -7.354 12.959 1.00 86.44 74 GLN A N 1
ATOM 568 C CA . GLN A 1 74 ? -15.487 -7.231 11.496 1.00 86.44 74 GLN A CA 1
ATOM 569 C C . GLN A 1 74 ? -14.500 -6.174 10.989 1.00 86.44 74 GLN A C 1
ATOM 571 O O . GLN A 1 74 ? -13.825 -6.387 9.979 1.00 86.44 74 GLN A O 1
ATOM 576 N N . LEU A 1 75 ? -14.388 -5.038 11.685 1.00 82.88 75 LEU A N 1
ATOM 577 C CA . LEU A 1 75 ? -13.421 -4.002 11.339 1.00 82.88 75 LEU A CA 1
ATOM 578 C C . LEU A 1 75 ? -11.985 -4.514 11.495 1.00 82.88 75 LEU A C 1
ATOM 580 O O . LEU A 1 75 ? -11.176 -4.350 10.584 1.00 82.88 75 LEU A O 1
ATOM 584 N N . VAL A 1 76 ? -11.661 -5.153 12.619 1.00 86.50 76 VAL A N 1
ATOM 585 C CA . VAL A 1 76 ? -10.324 -5.719 12.856 1.00 86.50 76 VAL A CA 1
ATOM 586 C C . VAL A 1 76 ? -9.978 -6.775 11.802 1.00 86.50 76 VAL A C 1
ATOM 588 O O . VAL A 1 76 ? -8.886 -6.734 11.230 1.00 86.50 76 VAL A O 1
ATOM 591 N N . ASP A 1 77 ? -10.917 -7.661 11.476 1.00 90.19 77 ASP A N 1
ATOM 592 C CA . ASP A 1 77 ? -10.737 -8.714 10.475 1.00 90.19 77 ASP A CA 1
ATOM 593 C C . ASP A 1 77 ? -10.502 -8.133 9.072 1.00 90.19 77 ASP A C 1
ATOM 595 O O . ASP A 1 77 ? -9.650 -8.623 8.320 1.00 90.19 77 ASP A O 1
ATOM 599 N N . ALA A 1 78 ? -11.197 -7.046 8.719 1.00 87.06 78 ALA A N 1
ATOM 600 C CA . ALA A 1 78 ? -10.968 -6.327 7.468 1.00 87.06 78 ALA A CA 1
ATOM 601 C C . ALA A 1 78 ? -9.546 -5.741 7.400 1.00 87.06 78 ALA A C 1
ATOM 603 O O . ALA A 1 78 ? -8.891 -5.822 6.357 1.00 87.06 78 ALA A O 1
ATOM 604 N N . TYR A 1 79 ? -9.034 -5.206 8.512 1.00 85.94 79 TYR A N 1
ATOM 605 C CA . TYR A 1 79 ? -7.672 -4.672 8.601 1.00 85.94 79 TYR A CA 1
ATOM 606 C C . TYR A 1 79 ? -6.608 -5.773 8.524 1.00 85.94 79 TYR A C 1
ATOM 608 O O . TYR A 1 79 ? -5.632 -5.633 7.785 1.00 85.94 79 TYR A O 1
ATOM 616 N N . LEU A 1 80 ? -6.800 -6.892 9.226 1.00 90.62 80 LEU A N 1
ATOM 617 C CA . LEU A 1 80 ? -5.916 -8.058 9.125 1.00 90.62 80 LEU A CA 1
ATOM 618 C C . LEU A 1 80 ? -5.875 -8.599 7.692 1.00 90.62 80 LEU A C 1
ATOM 620 O O . LEU A 1 80 ? -4.794 -8.837 7.150 1.00 90.62 80 LEU A O 1
ATOM 624 N N . SER A 1 81 ? -7.041 -8.712 7.053 1.00 90.75 81 SER A N 1
ATOM 625 C CA . SER A 1 81 ? -7.160 -9.126 5.652 1.00 90.75 81 SER A CA 1
ATOM 626 C C . SER A 1 81 ? -6.439 -8.158 4.716 1.00 90.75 81 SER A C 1
ATOM 628 O O . SER A 1 81 ? -5.731 -8.592 3.808 1.00 90.75 81 SER A O 1
ATOM 630 N N . PHE A 1 82 ? -6.562 -6.848 4.948 1.00 88.25 82 PHE A N 1
ATOM 631 C CA . PHE A 1 82 ? -5.837 -5.836 4.185 1.00 88.25 82 PHE A CA 1
ATOM 632 C C . PHE A 1 82 ? -4.316 -6.000 4.315 1.00 88.25 82 PHE A C 1
ATOM 634 O O . PHE A 1 82 ? -3.621 -5.992 3.301 1.00 88.25 82 PHE A O 1
ATOM 641 N N . PHE A 1 83 ? -3.789 -6.208 5.527 1.00 90.12 83 PHE A N 1
ATOM 642 C CA . PHE A 1 83 ? -2.351 -6.409 5.734 1.00 90.12 83 PHE A CA 1
ATOM 643 C C . PHE A 1 83 ? -1.824 -7.680 5.076 1.00 90.12 83 PHE A C 1
ATOM 645 O O . PHE A 1 83 ? -0.761 -7.642 4.455 1.00 90.12 83 PHE A O 1
ATOM 652 N N . ILE A 1 84 ? -2.561 -8.790 5.185 1.00 92.56 84 ILE A N 1
ATOM 653 C CA . ILE A 1 84 ? -2.181 -10.055 4.550 1.00 92.56 84 ILE A CA 1
ATOM 654 C C . ILE A 1 84 ? -2.186 -9.893 3.033 1.00 92.56 84 ILE A C 1
ATOM 656 O O . ILE A 1 84 ? -1.174 -10.164 2.391 1.00 92.56 84 ILE A O 1
ATOM 660 N N . ASN A 1 85 ? -3.292 -9.418 2.457 1.00 90.69 85 ASN A N 1
ATOM 661 C CA . ASN A 1 85 ? -3.413 -9.247 1.009 1.00 90.69 85 ASN A CA 1
ATOM 662 C C . ASN A 1 85 ? -2.357 -8.273 0.485 1.00 90.69 85 ASN A C 1
ATOM 664 O O . ASN A 1 85 ? -1.723 -8.534 -0.536 1.00 90.69 85 ASN A O 1
ATOM 668 N N . GLY A 1 86 ? -2.119 -7.189 1.228 1.00 88.50 86 GLY A N 1
ATOM 669 C CA . GLY A 1 86 ? -1.080 -6.221 0.929 1.00 88.50 86 GLY A CA 1
ATOM 670 C C . GLY A 1 86 ? 0.308 -6.863 0.879 1.00 88.50 86 GLY A C 1
ATOM 671 O O . GLY A 1 86 ? 1.017 -6.762 -0.122 1.00 88.50 86 GLY A O 1
ATOM 672 N N . GLY A 1 87 ? 0.669 -7.596 1.933 1.00 91.62 87 GLY A N 1
ATOM 673 C CA . GLY A 1 87 ? 1.938 -8.313 2.011 1.00 91.62 87 GLY A CA 1
ATOM 674 C C . GLY A 1 87 ? 2.097 -9.370 0.915 1.00 91.62 87 GLY A C 1
ATOM 675 O O . GLY A 1 87 ? 3.143 -9.432 0.278 1.00 91.62 87 GLY A O 1
ATOM 676 N N . VAL A 1 88 ? 1.060 -10.163 0.633 1.00 93.94 88 VAL A N 1
ATOM 677 C CA . VAL A 1 88 ? 1.089 -11.201 -0.414 1.00 93.94 88 VAL A CA 1
ATOM 678 C C . VAL A 1 88 ? 1.334 -10.589 -1.791 1.00 93.94 88 VAL A C 1
ATOM 680 O O . VAL A 1 88 ? 2.203 -11.055 -2.526 1.00 93.94 88 VAL A O 1
ATOM 683 N N . VAL A 1 89 ? 0.616 -9.521 -2.137 1.00 90.81 89 VAL A N 1
ATOM 684 C CA . VAL A 1 89 ? 0.795 -8.833 -3.421 1.00 90.81 89 VAL A CA 1
ATOM 685 C C . VAL A 1 89 ? 2.207 -8.259 -3.541 1.00 90.81 89 VAL A C 1
ATOM 687 O O . VAL A 1 89 ? 2.854 -8.436 -4.574 1.00 90.81 89 VAL A O 1
ATOM 690 N N . SER A 1 90 ? 2.728 -7.633 -2.482 1.00 91.06 90 SER A N 1
ATOM 691 C CA . SER A 1 90 ? 4.107 -7.137 -2.472 1.00 91.06 90 SER A CA 1
ATOM 692 C C . SER A 1 90 ? 5.143 -8.255 -2.571 1.00 91.06 90 SER A C 1
ATOM 694 O O . SER A 1 90 ? 6.135 -8.076 -3.268 1.00 91.06 90 SER A O 1
ATOM 696 N N . ALA A 1 91 ? 4.916 -9.418 -1.953 1.00 94.31 91 ALA A N 1
ATOM 697 C CA . ALA A 1 91 ? 5.800 -10.580 -2.080 1.00 94.31 91 ALA A CA 1
ATOM 698 C C . ALA A 1 91 ? 5.825 -11.120 -3.513 1.00 94.31 91 ALA A C 1
ATOM 700 O O . ALA A 1 91 ? 6.897 -11.398 -4.051 1.00 94.31 91 ALA A O 1
ATOM 701 N N . LEU A 1 92 ? 4.653 -11.236 -4.143 1.00 93.19 92 LEU A N 1
ATOM 702 C CA . LEU A 1 92 ? 4.533 -11.693 -5.525 1.00 93.19 92 LEU A CA 1
ATOM 703 C C . LEU A 1 92 ? 5.255 -10.741 -6.478 1.00 93.19 92 LEU A C 1
ATOM 705 O O . LEU A 1 92 ? 6.096 -11.183 -7.260 1.00 93.19 92 LEU A O 1
ATOM 709 N N . LEU A 1 93 ? 5.000 -9.435 -6.368 1.00 90.19 93 LEU A N 1
ATOM 710 C CA . LEU A 1 93 ? 5.701 -8.436 -7.173 1.00 90.19 93 LEU A CA 1
ATOM 711 C C . LEU A 1 93 ? 7.206 -8.463 -6.918 1.00 90.19 93 LEU A C 1
ATOM 713 O O . LEU A 1 93 ? 7.973 -8.469 -7.875 1.00 90.19 93 LEU A O 1
ATOM 717 N N . PHE A 1 94 ? 7.637 -8.556 -5.660 1.00 94.00 94 PHE A N 1
ATOM 718 C CA . PHE A 1 94 ? 9.054 -8.662 -5.324 1.00 94.00 94 PHE A CA 1
ATOM 719 C C . PHE A 1 94 ? 9.705 -9.874 -5.991 1.00 94.00 94 PHE A C 1
ATOM 721 O O . PHE A 1 94 ? 10.765 -9.736 -6.587 1.00 94.00 94 PHE A O 1
ATOM 728 N N . SER A 1 95 ? 9.050 -11.039 -5.972 1.00 93.56 95 SER A N 1
ATOM 729 C CA . SER A 1 95 ? 9.577 -12.261 -6.593 1.00 93.56 95 SER A CA 1
ATOM 730 C C . SER A 1 95 ? 9.741 -12.162 -8.114 1.00 93.56 95 SER A C 1
ATOM 732 O O . SER A 1 95 ? 10.597 -12.837 -8.678 1.00 93.56 95 SER A O 1
ATOM 734 N N . ILE A 1 96 ? 8.953 -11.303 -8.768 1.00 89.50 96 ILE A N 1
ATOM 735 C CA . ILE A 1 96 ? 9.014 -11.063 -10.213 1.00 89.50 96 ILE A CA 1
ATOM 736 C C . ILE A 1 96 ? 10.053 -9.982 -10.533 1.00 89.50 96 ILE A C 1
ATOM 738 O O . ILE A 1 96 ? 10.862 -10.148 -11.441 1.00 89.50 96 ILE A O 1
ATOM 742 N N . VAL A 1 97 ? 10.044 -8.870 -9.793 1.00 89.62 97 VAL A N 1
ATOM 743 C CA . VAL A 1 97 ? 10.889 -7.695 -10.066 1.00 89.62 97 VAL A CA 1
ATOM 744 C C . VAL A 1 97 ? 12.325 -7.898 -9.608 1.00 89.62 97 VAL A C 1
ATOM 746 O O . VAL A 1 97 ? 13.237 -7.396 -10.260 1.00 89.62 97 VAL A O 1
ATOM 749 N N . PHE A 1 98 ? 12.546 -8.667 -8.541 1.00 90.88 98 PHE A N 1
ATOM 750 C CA . PHE A 1 98 ? 13.883 -8.903 -8.010 1.00 90.88 98 PHE A CA 1
ATOM 751 C C . PHE A 1 98 ? 14.808 -9.550 -9.051 1.00 90.88 98 PHE A C 1
ATOM 753 O O . PHE A 1 98 ? 15.804 -8.912 -9.378 1.00 90.88 98 PHE A O 1
ATOM 760 N N . PRO A 1 99 ? 14.490 -10.703 -9.675 1.00 88.31 99 PRO A N 1
ATOM 761 C CA . PRO A 1 99 ? 15.338 -11.262 -10.732 1.00 88.31 99 PRO A CA 1
ATOM 762 C C . PRO A 1 99 ? 15.568 -10.285 -11.891 1.00 88.31 99 PRO A C 1
ATOM 764 O O . PRO A 1 99 ? 16.704 -10.077 -12.299 1.00 88.31 99 PRO A O 1
ATOM 767 N N . MET A 1 100 ? 14.520 -9.584 -12.345 1.00 83.31 100 MET A N 1
ATOM 768 C CA . MET A 1 100 ? 14.635 -8.600 -13.434 1.00 83.31 100 MET A CA 1
ATOM 769 C C . MET A 1 100 ? 15.606 -7.454 -13.119 1.00 83.31 100 MET A C 1
ATOM 771 O O . MET A 1 100 ? 16.220 -6.904 -14.030 1.00 83.31 100 MET A O 1
ATOM 775 N N . ALA A 1 101 ? 15.732 -7.068 -11.848 1.00 83.75 101 ALA A N 1
ATOM 776 C CA . ALA A 1 101 ? 16.657 -6.025 -11.425 1.00 83.75 101 ALA A CA 1
ATOM 777 C C . ALA A 1 101 ? 18.125 -6.489 -11.460 1.00 83.75 101 ALA A C 1
ATOM 779 O O . ALA A 1 101 ? 19.006 -5.665 -11.696 1.00 83.75 101 ALA A O 1
ATOM 780 N N . PHE A 1 102 ? 18.385 -7.779 -11.218 1.00 80.62 102 PHE A N 1
ATOM 781 C CA . PHE A 1 102 ? 19.737 -8.346 -11.129 1.00 80.62 102 PHE A CA 1
ATOM 782 C C . PHE A 1 102 ? 20.224 -8.998 -12.428 1.00 80.62 102 PHE A C 1
ATOM 784 O O . PHE A 1 102 ? 21.428 -9.028 -12.658 1.00 80.62 102 PHE A O 1
ATOM 791 N N . ASP A 1 103 ? 19.313 -9.444 -13.294 1.00 77.44 103 ASP A N 1
ATOM 792 C CA . ASP A 1 103 ? 19.637 -10.007 -14.613 1.00 77.44 103 ASP A CA 1
ATOM 793 C C . ASP A 1 103 ? 19.859 -8.921 -15.684 1.00 77.44 103 ASP A C 1
ATOM 795 O O . ASP A 1 103 ? 20.109 -9.221 -16.851 1.00 77.44 103 ASP A O 1
ATOM 799 N N . MET A 1 104 ? 19.741 -7.640 -15.321 1.00 70.81 104 MET A N 1
ATOM 800 C CA . MET A 1 104 ? 19.923 -6.540 -16.260 1.00 70.81 104 MET A CA 1
ATOM 801 C C . MET A 1 104 ? 21.415 -6.293 -16.513 1.00 70.81 104 MET A C 1
ATOM 803 O O . MET A 1 104 ? 22.078 -5.567 -15.772 1.00 70.81 104 MET A O 1
ATOM 807 N N . GLU A 1 105 ? 21.939 -6.886 -17.585 1.00 64.56 105 GLU A N 1
ATOM 808 C CA . GLU A 1 105 ? 23.276 -6.585 -18.097 1.00 64.56 105 GLU A CA 1
ATOM 809 C C . GLU A 1 105 ? 23.316 -5.141 -18.619 1.00 64.56 105 GLU A C 1
ATOM 811 O O . GLU A 1 105 ? 22.735 -4.801 -19.652 1.00 64.56 105 GLU A O 1
ATOM 816 N N . ILE A 1 106 ? 24.002 -4.260 -17.887 1.00 64.12 106 ILE A N 1
ATOM 817 C CA . ILE A 1 106 ? 24.361 -2.925 -18.376 1.00 64.12 106 ILE A CA 1
ATOM 818 C C . ILE A 1 106 ? 25.612 -3.096 -19.242 1.00 64.12 106 ILE A C 1
ATOM 820 O O . ILE A 1 106 ? 26.735 -2.829 -18.809 1.00 64.12 106 ILE A O 1
ATOM 824 N N . ASP A 1 107 ? 25.417 -3.601 -20.459 1.00 54.78 107 ASP A N 1
ATOM 825 C CA . ASP A 1 107 ? 26.486 -3.716 -21.446 1.00 54.78 107 ASP A CA 1
ATOM 826 C C . ASP A 1 107 ? 26.993 -2.316 -21.824 1.00 54.78 107 ASP A C 1
ATOM 828 O O . ASP A 1 107 ? 26.290 -1.496 -22.421 1.00 54.78 107 ASP A O 1
ATOM 832 N N . GLY A 1 108 ? 28.247 -2.044 -21.460 1.00 52.69 108 GLY A N 1
ATOM 833 C CA . GLY A 1 108 ? 28.988 -0.867 -21.896 1.00 52.69 108 GLY A CA 1
ATOM 834 C C . GLY A 1 108 ? 28.782 0.388 -21.045 1.00 52.69 108 GLY A C 1
ATOM 835 O O . GLY A 1 108 ? 28.176 1.354 -21.488 1.00 52.69 108 GLY A O 1
ATOM 836 N N . LEU A 1 109 ? 29.481 0.461 -19.908 1.00 51.38 109 LEU A N 1
ATOM 837 C CA . LEU A 1 109 ? 30.039 1.728 -19.391 1.00 51.38 109 LEU A CA 1
ATOM 838 C C . LEU A 1 109 ? 31.269 2.180 -20.219 1.00 51.38 109 LEU A C 1
ATOM 840 O O . LEU A 1 109 ? 32.170 2.844 -19.709 1.00 51.38 109 LEU A O 1
ATOM 844 N N . GLY A 1 110 ? 31.346 1.768 -21.487 1.00 51.41 110 GLY A N 1
ATOM 845 C CA . GLY A 1 110 ? 32.299 2.292 -22.454 1.00 51.41 110 GLY A CA 1
ATOM 846 C C . GLY A 1 110 ? 31.759 3.620 -22.955 1.00 51.41 110 GLY A C 1
ATOM 847 O O . GLY A 1 110 ? 30.717 3.657 -23.606 1.00 51.41 110 GLY A O 1
ATOM 848 N N . TRP A 1 111 ? 32.442 4.704 -22.604 1.00 54.31 111 TRP A N 1
ATOM 849 C CA . TRP A 1 111 ? 32.158 6.057 -23.071 1.00 54.31 111 TRP A CA 1
ATOM 850 C C . TRP A 1 111 ? 32.613 6.197 -24.532 1.00 54.31 111 TRP A C 1
ATOM 852 O O . TRP A 1 111 ? 33.486 7.005 -24.822 1.00 54.31 111 TRP A O 1
ATOM 862 N N . ASP A 1 112 ? 32.099 5.363 -25.435 1.00 56.12 112 ASP A N 1
ATOM 863 C CA . ASP A 1 112 ? 32.394 5.506 -26.858 1.00 56.12 112 ASP A CA 1
ATOM 864 C C . ASP A 1 112 ? 31.451 6.560 -27.455 1.00 56.12 112 ASP A C 1
ATOM 866 O O . ASP A 1 112 ? 30.233 6.505 -27.284 1.00 56.12 112 ASP A O 1
ATOM 870 N N . ASP A 1 113 ? 32.050 7.543 -28.130 1.00 55.22 113 ASP A N 1
ATOM 871 C CA . ASP A 1 113 ? 31.499 8.846 -28.539 1.00 55.22 113 ASP A CA 1
ATOM 872 C C . ASP A 1 113 ? 30.301 8.818 -29.529 1.00 55.22 113 ASP A C 1
ATOM 874 O O . ASP A 1 113 ? 29.889 9.862 -30.045 1.00 55.22 113 ASP A O 1
ATOM 878 N N . ASP A 1 114 ? 29.666 7.668 -29.770 1.00 55.88 114 ASP A N 1
ATOM 879 C CA . ASP A 1 114 ? 28.506 7.524 -30.661 1.00 55.88 114 ASP A CA 1
ATOM 880 C C . ASP A 1 114 ? 27.174 7.805 -29.929 1.00 55.88 114 ASP A C 1
ATOM 882 O O . ASP A 1 114 ? 26.308 6.949 -29.714 1.00 55.88 114 ASP A O 1
ATOM 886 N N . TYR A 1 115 ? 26.982 9.078 -29.576 1.00 54.66 115 TYR A N 1
ATOM 887 C CA . TYR A 1 115 ? 25.858 9.623 -28.794 1.00 54.66 115 TYR A CA 1
ATOM 888 C C . TYR A 1 115 ? 24.449 9.510 -29.423 1.00 54.66 115 TYR A C 1
ATOM 890 O O . TYR A 1 115 ? 23.472 9.938 -28.810 1.00 54.66 115 TYR A O 1
ATOM 898 N N . GLY A 1 116 ? 24.296 8.964 -30.632 1.00 58.56 116 GLY A N 1
ATOM 899 C CA . GLY A 1 116 ? 23.023 8.988 -31.366 1.00 58.56 116 GLY A CA 1
ATOM 900 C C . GLY A 1 116 ? 22.013 7.919 -30.927 1.00 58.56 116 GLY A C 1
ATOM 901 O O . GLY A 1 116 ? 20.990 8.218 -30.316 1.00 58.56 116 GLY A O 1
ATOM 902 N N . ALA A 1 117 ? 22.276 6.657 -31.281 1.00 57.25 117 ALA A N 1
ATOM 903 C CA . ALA A 1 117 ? 21.336 5.544 -31.093 1.00 57.25 117 ALA A CA 1
ATOM 904 C C . ALA A 1 117 ? 21.767 4.545 -30.003 1.00 57.25 117 ALA A C 1
ATOM 906 O O . ALA A 1 117 ? 20.904 3.941 -29.362 1.00 57.25 117 ALA A O 1
ATOM 907 N N . LEU A 1 118 ? 23.077 4.393 -29.758 1.00 60.09 118 LEU A N 1
ATOM 908 C CA . LEU A 1 118 ? 23.592 3.584 -28.646 1.00 60.09 118 LEU A CA 1
ATOM 909 C C . LEU A 1 118 ? 23.312 4.255 -27.295 1.00 60.09 118 LEU A C 1
ATOM 911 O O . LEU A 1 118 ? 22.827 3.592 -26.378 1.00 60.09 118 LEU A O 1
ATOM 915 N N . GLY A 1 119 ? 23.497 5.578 -27.211 1.00 69.56 119 GLY A N 1
ATOM 916 C CA . GLY A 1 119 ? 23.234 6.338 -25.987 1.00 69.56 119 GLY A CA 1
ATOM 917 C C . GLY A 1 119 ? 21.781 6.233 -25.512 1.00 69.56 119 GLY A C 1
ATOM 918 O O . GLY A 1 119 ? 21.530 6.011 -24.332 1.00 69.56 119 GLY A O 1
ATOM 919 N N . ALA A 1 120 ? 20.800 6.311 -26.420 1.00 74.38 120 ALA A N 1
ATOM 920 C CA . ALA A 1 120 ? 19.385 6.206 -26.053 1.00 74.38 120 ALA A CA 1
ATOM 921 C C . ALA A 1 120 ? 19.035 4.839 -25.435 1.00 74.38 120 ALA A C 1
ATOM 923 O O . ALA A 1 120 ? 18.326 4.783 -24.431 1.00 74.38 120 ALA A O 1
ATOM 924 N N . LYS A 1 121 ? 19.558 3.736 -25.990 1.00 77.62 121 LYS A N 1
ATOM 925 C CA . LYS A 1 121 ? 19.344 2.389 -25.433 1.00 77.62 121 LYS A CA 1
ATOM 926 C C . LYS A 1 121 ? 19.987 2.225 -24.057 1.00 77.62 121 LYS A C 1
ATOM 928 O O . LYS A 1 121 ? 19.347 1.673 -23.164 1.00 77.62 121 LYS A O 1
ATOM 933 N N . GLN A 1 122 ? 21.205 2.737 -23.875 1.00 79.62 122 GLN A N 1
ATOM 934 C CA . GLN A 1 122 ? 21.900 2.716 -22.585 1.00 79.62 122 GLN A CA 1
ATOM 935 C C . GLN A 1 122 ? 21.136 3.508 -21.516 1.00 79.62 122 GLN A C 1
ATOM 937 O O . GLN A 1 122 ? 20.895 2.989 -20.428 1.00 79.62 122 GLN A O 1
ATOM 942 N N . TRP A 1 123 ? 20.673 4.722 -21.834 1.00 83.12 123 TRP A N 1
ATOM 943 C CA . TRP A 1 123 ? 19.865 5.526 -20.911 1.00 83.12 123 TRP A CA 1
ATOM 944 C C . TRP A 1 123 ? 18.554 4.837 -20.527 1.00 83.12 123 TRP A C 1
ATOM 946 O O . TRP A 1 123 ? 18.192 4.834 -19.352 1.00 83.12 123 TRP A O 1
ATOM 956 N N . LEU A 1 124 ? 17.870 4.201 -21.483 1.00 85.19 124 LEU A N 1
ATOM 957 C CA . LEU A 1 124 ? 16.666 3.413 -21.205 1.00 85.19 124 LEU A CA 1
ATOM 958 C C . LEU A 1 124 ? 16.964 2.223 -20.281 1.00 85.19 124 LEU A C 1
ATOM 960 O O . LEU A 1 124 ? 16.192 1.972 -19.358 1.00 85.19 124 LEU A O 1
ATOM 964 N N . GLY A 1 125 ? 18.092 1.534 -20.477 1.00 84.19 125 GLY A N 1
ATOM 965 C CA . GLY A 1 125 ? 18.554 0.468 -19.582 1.00 84.19 125 GLY A CA 1
ATOM 966 C C . GLY A 1 125 ? 18.818 0.967 -18.159 1.00 84.19 125 GLY A C 1
ATOM 967 O O . GLY A 1 125 ? 18.302 0.396 -17.202 1.00 84.19 125 GLY A O 1
ATOM 968 N N . ILE A 1 126 ? 19.532 2.088 -18.007 1.00 85.25 126 ILE A N 1
ATOM 969 C CA . ILE A 1 126 ? 19.785 2.711 -16.696 1.00 85.25 126 ILE A CA 1
ATOM 970 C C . ILE A 1 126 ? 18.467 3.107 -16.017 1.00 85.25 126 ILE A C 1
ATOM 972 O O . ILE A 1 126 ? 18.277 2.836 -14.831 1.00 85.25 126 ILE A O 1
ATOM 976 N N . CYS A 1 127 ? 17.534 3.720 -16.752 1.00 88.62 127 CYS A N 1
ATOM 977 C CA . CYS A 1 127 ? 16.215 4.053 -16.221 1.00 88.62 127 CYS A CA 1
ATOM 978 C C . CYS A 1 127 ? 15.468 2.797 -15.757 1.00 88.62 127 CYS A C 1
ATOM 980 O O . CYS A 1 127 ? 14.967 2.779 -14.633 1.00 88.62 127 CYS A O 1
ATOM 982 N N . ALA A 1 128 ? 15.425 1.744 -16.579 1.00 88.94 128 ALA A N 1
ATOM 983 C CA . ALA A 1 128 ? 14.781 0.484 -16.223 1.00 88.94 128 ALA A CA 1
ATOM 984 C C . ALA A 1 128 ? 15.373 -0.109 -14.934 1.00 88.94 128 ALA A C 1
ATOM 986 O O . ALA A 1 128 ? 14.622 -0.463 -14.027 1.00 88.94 128 ALA A O 1
ATOM 987 N N . TYR A 1 129 ? 16.703 -0.126 -14.810 1.00 88.75 129 TYR A N 1
ATOM 988 C CA . TYR A 1 129 ? 17.402 -0.595 -13.614 1.00 88.75 129 TYR A CA 1
ATOM 989 C C . TYR A 1 129 ? 17.028 0.212 -12.362 1.00 88.75 129 TYR A C 1
ATOM 991 O O . TYR A 1 129 ? 16.669 -0.365 -11.334 1.00 88.75 129 TYR A O 1
ATOM 999 N N . LEU A 1 130 ? 17.057 1.548 -12.443 1.00 90.56 130 LEU A N 1
ATOM 1000 C CA . LEU A 1 130 ? 16.709 2.420 -11.315 1.00 90.56 130 LEU A CA 1
ATOM 1001 C C . LEU A 1 130 ? 15.264 2.206 -10.850 1.00 90.56 130 LEU A C 1
ATOM 1003 O O . LEU A 1 130 ? 15.012 2.110 -9.648 1.00 90.56 130 LEU A O 1
ATOM 1007 N N . PHE A 1 131 ? 14.318 2.099 -11.786 1.00 92.25 131 PHE A N 1
ATOM 1008 C CA . PHE A 1 131 ? 12.914 1.855 -11.460 1.00 92.25 131 PHE A CA 1
ATOM 1009 C C . PHE A 1 131 ? 12.679 0.455 -10.879 1.00 92.25 131 PHE A C 1
ATOM 1011 O O . PHE A 1 131 ? 11.929 0.326 -9.909 1.00 92.25 131 PHE A O 1
ATOM 1018 N N . SER A 1 132 ? 13.364 -0.572 -11.389 1.00 90.56 132 SER A N 1
ATOM 1019 C CA . SER A 1 132 ? 13.334 -1.919 -10.809 1.00 90.56 132 SER A CA 1
ATOM 1020 C C . SER A 1 132 ? 13.885 -1.933 -9.382 1.00 90.56 132 SER A C 1
ATOM 1022 O O . SER A 1 132 ? 13.245 -2.481 -8.487 1.00 90.56 132 SER A O 1
ATOM 1024 N N . MET A 1 133 ? 15.019 -1.270 -9.128 1.00 91.75 133 MET A N 1
ATOM 1025 C CA . MET A 1 133 ? 15.614 -1.183 -7.788 1.00 91.75 133 MET A CA 1
ATOM 1026 C C . MET A 1 133 ? 14.731 -0.410 -6.801 1.00 91.75 133 MET A C 1
ATOM 1028 O O . MET A 1 133 ? 14.562 -0.844 -5.659 1.00 91.75 133 MET A O 1
ATOM 1032 N N . LEU A 1 134 ? 14.112 0.693 -7.236 1.00 91.56 134 LEU A N 1
ATOM 1033 C CA . LEU A 1 134 ? 13.135 1.432 -6.429 1.00 91.56 134 LEU A CA 1
ATOM 1034 C C . LEU A 1 134 ? 11.916 0.568 -6.089 1.00 91.56 134 LEU A C 1
ATOM 1036 O O . LEU A 1 134 ? 11.496 0.535 -4.931 1.00 91.56 134 LEU A O 1
ATOM 1040 N N . SER A 1 135 ? 11.378 -0.163 -7.068 1.00 93.06 135 SER A N 1
ATOM 1041 C CA . SER A 1 135 ? 10.251 -1.072 -6.849 1.00 93.06 135 SER A CA 1
ATOM 1042 C C . SER A 1 135 ? 10.611 -2.202 -5.877 1.00 93.06 135 SER A C 1
ATOM 1044 O O . SER A 1 135 ? 9.885 -2.429 -4.907 1.00 93.06 135 SER A O 1
ATOM 1046 N N . CYS A 1 136 ? 11.775 -2.841 -6.046 1.00 93.31 136 CYS A N 1
ATOM 1047 C CA . CYS A 1 136 ? 12.293 -3.854 -5.124 1.00 93.31 136 CYS A CA 1
ATOM 1048 C C . CYS A 1 136 ? 12.425 -3.323 -3.693 1.00 93.31 136 CYS A C 1
ATOM 1050 O O . CYS A 1 136 ? 11.943 -3.956 -2.751 1.00 93.31 136 CYS A O 1
ATOM 1052 N N . GLY A 1 137 ? 13.039 -2.147 -3.525 1.00 91.88 137 GLY A N 1
ATOM 1053 C CA . GLY A 1 137 ? 13.195 -1.510 -2.220 1.00 91.88 137 GLY A CA 1
ATOM 1054 C C . GLY A 1 137 ? 11.850 -1.228 -1.549 1.00 91.88 137 GLY A C 1
ATOM 1055 O O . GLY A 1 137 ? 11.669 -1.539 -0.373 1.00 91.88 137 GLY A O 1
ATOM 1056 N N . MET A 1 138 ? 10.874 -0.708 -2.299 1.00 91.81 138 MET A N 1
ATOM 1057 C CA . MET A 1 138 ? 9.536 -0.449 -1.763 1.00 91.81 138 MET A CA 1
ATOM 1058 C C . MET A 1 138 ? 8.766 -1.725 -1.442 1.00 91.81 138 MET A C 1
ATOM 1060 O O . MET A 1 138 ? 8.105 -1.767 -0.409 1.00 91.81 138 MET A O 1
ATOM 1064 N N . CYS A 1 139 ? 8.873 -2.773 -2.262 1.00 93.62 139 CYS A N 1
ATOM 1065 C CA . CYS A 1 139 ? 8.267 -4.067 -1.954 1.00 93.62 139 CYS A CA 1
ATOM 1066 C C . CYS A 1 139 ? 8.831 -4.646 -0.653 1.00 93.62 139 CYS A C 1
ATOM 1068 O O . CYS A 1 139 ? 8.067 -5.116 0.187 1.00 93.62 139 CYS A O 1
ATOM 1070 N N . PHE A 1 140 ? 10.150 -4.568 -0.453 1.00 92.31 140 PHE A N 1
ATOM 1071 C CA . PHE A 1 140 ? 10.787 -5.023 0.780 1.00 92.31 140 PHE A CA 1
ATOM 1072 C C . PHE A 1 140 ? 10.306 -4.230 2.003 1.00 92.31 140 PHE A C 1
ATOM 1074 O O . PHE A 1 140 ? 9.897 -4.822 3.002 1.00 92.31 140 PHE A O 1
ATOM 1081 N N . VAL A 1 141 ? 10.295 -2.894 1.917 1.00 89.75 141 VAL A N 1
ATOM 1082 C CA . VAL A 1 141 ? 9.782 -2.033 2.996 1.00 89.75 141 VAL A CA 1
ATOM 1083 C C . VAL A 1 141 ? 8.316 -2.347 3.292 1.00 89.75 141 VAL A C 1
ATOM 1085 O O . VAL A 1 141 ? 7.951 -2.487 4.458 1.00 89.75 141 VAL A O 1
ATOM 1088 N N . MET A 1 142 ? 7.492 -2.514 2.255 1.00 91.31 142 MET A N 1
ATOM 1089 C CA . MET A 1 142 ? 6.081 -2.863 2.393 1.00 91.31 142 MET A CA 1
ATOM 1090 C C . MET A 1 142 ? 5.913 -4.194 3.128 1.00 91.31 142 MET A C 1
ATOM 1092 O O . MET A 1 142 ? 5.150 -4.245 4.084 1.00 91.31 142 MET A O 1
ATOM 1096 N N . LEU A 1 143 ? 6.673 -5.231 2.761 1.00 93.50 143 LEU A N 1
ATOM 1097 C CA . LEU A 1 143 ? 6.627 -6.547 3.410 1.00 93.50 143 LEU A CA 1
ATOM 1098 C C . LEU A 1 143 ? 6.968 -6.488 4.898 1.00 93.50 143 LEU A C 1
ATOM 1100 O O . LEU A 1 143 ? 6.240 -7.040 5.725 1.00 93.50 143 LEU A O 1
ATOM 1104 N N . VAL A 1 144 ? 8.062 -5.804 5.244 1.00 90.19 144 VAL A N 1
ATOM 1105 C CA . VAL A 1 144 ? 8.471 -5.619 6.643 1.00 90.19 144 VAL A CA 1
ATOM 1106 C C . VAL A 1 144 ? 7.382 -4.877 7.413 1.00 90.19 144 VAL A C 1
ATOM 1108 O O . VAL A 1 144 ? 7.048 -5.248 8.541 1.00 90.19 144 VAL A O 1
ATOM 1111 N N . TYR A 1 145 ? 6.798 -3.849 6.801 1.00 89.12 145 TYR A N 1
ATOM 1112 C CA . TYR A 1 145 ? 5.810 -3.004 7.448 1.00 89.12 145 TYR A CA 1
ATOM 1113 C C . TYR A 1 145 ? 4.466 -3.712 7.641 1.00 89.12 145 TYR A C 1
ATOM 1115 O O . TYR A 1 145 ? 3.953 -3.748 8.760 1.00 89.12 145 TYR A O 1
ATOM 1123 N N . THR A 1 146 ? 3.916 -4.341 6.597 1.00 91.31 146 THR A N 1
ATOM 1124 C CA . THR A 1 146 ? 2.668 -5.114 6.693 1.00 91.31 146 THR A CA 1
ATOM 1125 C C . THR A 1 146 ? 2.826 -6.300 7.632 1.00 91.31 146 THR A C 1
ATOM 1127 O O . THR A 1 146 ? 1.929 -6.560 8.427 1.00 91.31 146 THR A O 1
ATOM 1130 N N . GLY A 1 147 ? 3.979 -6.982 7.609 1.00 89.75 147 GLY A N 1
ATOM 1131 C CA . GLY A 1 147 ? 4.274 -8.072 8.539 1.00 89.75 147 GLY A CA 1
ATOM 1132 C C . GLY A 1 147 ? 4.347 -7.602 9.993 1.00 89.75 147 GLY A C 1
ATOM 1133 O O . GLY A 1 147 ? 3.799 -8.256 10.883 1.00 89.75 147 GLY A O 1
ATOM 1134 N N . SER A 1 148 ? 4.957 -6.438 10.240 1.00 88.44 148 SER A N 1
ATOM 1135 C CA . SER A 1 148 ? 5.029 -5.840 11.578 1.00 88.44 148 SER A CA 1
ATOM 1136 C C . SER A 1 148 ? 3.650 -5.431 12.093 1.00 88.44 148 SER A C 1
ATOM 1138 O O . SER A 1 148 ? 3.307 -5.757 13.228 1.00 88.44 148 SER A O 1
ATOM 1140 N N . MET A 1 149 ? 2.838 -4.766 11.265 1.00 87.56 149 MET A N 1
ATOM 1141 C CA . MET A 1 149 ? 1.491 -4.336 11.658 1.00 87.56 149 MET A CA 1
ATOM 1142 C C . MET A 1 149 ? 0.538 -5.507 11.866 1.00 87.56 149 MET A C 1
ATOM 1144 O O . MET A 1 149 ? -0.187 -5.538 12.859 1.00 87.56 149 MET A O 1
ATOM 1148 N N . TYR A 1 150 ? 0.593 -6.507 10.983 1.00 91.12 150 TYR A N 1
ATOM 1149 C CA . TYR A 1 150 ? -0.150 -7.749 11.155 1.00 91.12 150 TYR A CA 1
ATOM 1150 C C . TYR A 1 150 ? 0.221 -8.432 12.472 1.00 91.12 150 TYR A C 1
ATOM 1152 O O . TYR A 1 150 ? -0.655 -8.794 13.253 1.00 91.12 150 TYR A O 1
ATOM 1160 N N . SER A 1 151 ? 1.522 -8.560 12.751 1.00 86.38 151 SER A N 1
ATOM 1161 C CA . SER A 1 151 ? 1.990 -9.206 13.976 1.00 86.38 151 SER A CA 1
ATOM 1162 C C . SER A 1 151 ? 1.515 -8.454 15.215 1.00 86.38 151 SER A C 1
ATOM 1164 O O . SER A 1 151 ? 1.005 -9.079 16.138 1.00 86.38 151 SER A O 1
ATOM 1166 N N . GLN A 1 152 ? 1.625 -7.121 15.222 1.00 87.38 152 GLN A N 1
ATOM 1167 C CA . GLN A 1 152 ? 1.154 -6.282 16.326 1.00 87.38 152 GLN A CA 1
ATOM 1168 C C . GLN A 1 152 ? -0.350 -6.451 16.566 1.00 87.38 152 GLN A C 1
ATOM 1170 O O . GLN A 1 152 ? -0.756 -6.688 17.701 1.00 87.38 152 GLN A O 1
ATOM 1175 N N . LEU A 1 153 ? -1.168 -6.395 15.514 1.00 85.12 153 LEU A N 1
ATOM 1176 C CA . LEU A 1 153 ? -2.619 -6.512 15.645 1.00 85.12 153 LEU A CA 1
ATOM 1177 C C . LEU A 1 153 ? -3.064 -7.933 16.033 1.00 85.12 153 LEU A C 1
ATOM 1179 O O . LEU A 1 153 ? -3.945 -8.079 16.873 1.00 85.12 153 LEU A O 1
ATOM 1183 N N . SER A 1 154 ? -2.442 -8.972 15.463 1.00 88.31 154 SER A N 1
ATOM 1184 C CA . SER A 1 154 ? -2.850 -10.370 15.659 1.00 88.31 154 SER A CA 1
ATOM 1185 C C . SER A 1 154 ? -2.309 -11.010 16.939 1.00 88.31 154 SER A C 1
ATOM 1187 O O . SER A 1 154 ? -2.985 -11.868 17.498 1.00 88.31 154 SER A O 1
ATOM 1189 N N . PHE A 1 155 ? -1.090 -10.670 17.373 1.00 86.69 155 PHE A N 1
ATOM 1190 C CA . PHE A 1 155 ? -0.428 -11.364 18.489 1.00 86.69 155 PHE A CA 1
ATOM 1191 C C . PHE A 1 155 ? -0.248 -10.496 19.733 1.00 86.69 155 PHE A C 1
ATOM 1193 O O . PHE A 1 155 ? -0.243 -11.026 20.841 1.00 86.69 155 PHE A O 1
ATOM 1200 N N . TRP A 1 156 ? -0.070 -9.182 19.572 1.00 82.19 156 TRP A N 1
ATOM 1201 C CA . TRP A 1 156 ? 0.285 -8.296 20.690 1.00 82.19 156 TRP A CA 1
ATOM 1202 C C . TRP A 1 156 ? -0.930 -7.611 21.315 1.00 82.19 156 TRP A C 1
ATOM 1204 O O . TRP A 1 156 ? -0.822 -7.086 22.421 1.00 82.19 156 TRP A O 1
ATOM 1214 N N . MET A 1 157 ? -2.079 -7.629 20.634 1.00 85.50 157 MET A N 1
ATOM 1215 C CA . MET A 1 157 ? -3.330 -7.051 21.118 1.00 85.50 157 MET A CA 1
ATOM 1216 C C . MET A 1 157 ? -4.300 -8.173 21.527 1.00 85.50 157 MET A C 1
ATOM 1218 O O . MET A 1 157 ? -4.952 -8.750 20.656 1.00 85.50 157 MET A O 1
ATOM 1222 N N . PRO A 1 158 ? -4.397 -8.501 22.832 1.00 78.12 158 PRO A N 1
ATOM 1223 C CA . PRO A 1 158 ? -5.171 -9.651 23.308 1.00 78.12 158 PRO A CA 1
ATOM 1224 C C . PRO A 1 158 ? -6.688 -9.421 23.301 1.00 78.12 158 PRO A C 1
ATOM 1226 O O . PRO A 1 158 ? -7.441 -10.385 23.194 1.00 78.12 158 PRO A O 1
ATOM 1229 N N . ASN A 1 159 ? -7.135 -8.163 23.397 1.00 82.38 159 ASN A N 1
ATOM 1230 C CA . ASN A 1 159 ? -8.548 -7.811 23.548 1.00 82.38 159 ASN A CA 1
ATOM 1231 C C . ASN A 1 159 ? -9.026 -6.927 22.392 1.00 82.38 159 ASN A C 1
ATOM 1233 O O . ASN A 1 159 ? -8.262 -6.105 21.873 1.00 82.38 159 ASN A O 1
ATOM 1237 N N . LEU A 1 160 ? -10.317 -7.021 22.062 1.00 76.12 160 LEU A N 1
ATOM 1238 C CA . LEU A 1 160 ? -10.939 -6.263 20.972 1.00 76.12 160 LEU A CA 1
ATOM 1239 C C . LEU A 1 160 ? -10.789 -4.744 21.151 1.00 76.12 160 LEU A C 1
ATOM 1241 O O . LEU A 1 160 ? -10.454 -4.041 20.203 1.00 76.12 160 LEU A O 1
ATOM 1245 N N . ASN A 1 161 ? -10.932 -4.230 22.375 1.00 71.25 161 ASN A N 1
ATOM 1246 C CA . ASN A 1 161 ? -10.752 -2.800 22.654 1.00 71.25 161 ASN A CA 1
ATOM 1247 C C . ASN A 1 161 ? -9.326 -2.318 22.335 1.00 71.25 161 ASN A C 1
ATOM 1249 O O . ASN A 1 161 ? -9.140 -1.239 21.771 1.00 71.25 161 ASN A O 1
ATOM 1253 N N . CYS A 1 162 ? -8.308 -3.132 22.633 1.00 71.00 162 CYS A N 1
ATOM 1254 C CA . CYS A 1 162 ? -6.919 -2.824 22.287 1.00 71.00 162 CYS A CA 1
ATOM 1255 C C . CYS A 1 162 ? -6.693 -2.869 20.769 1.00 71.00 162 CYS A C 1
ATOM 1257 O O . CYS A 1 162 ? -5.976 -2.028 20.225 1.00 71.00 162 CYS A O 1
ATOM 1259 N N . GLN A 1 163 ? -7.332 -3.818 20.081 1.00 76.94 163 GLN A N 1
ATOM 1260 C CA . GLN A 1 163 ? -7.280 -3.933 18.624 1.00 76.94 163 GLN A CA 1
ATOM 1261 C C . GLN A 1 163 ? -7.945 -2.729 17.943 1.00 76.94 163 GLN A C 1
ATOM 1263 O O . GLN A 1 163 ? -7.347 -2.125 17.053 1.00 76.94 163 GLN A O 1
ATOM 1268 N N . LEU A 1 164 ? -9.126 -2.309 18.403 1.00 74.25 164 LEU A N 1
ATOM 1269 C CA . LEU A 1 164 ? -9.831 -1.128 17.897 1.00 74.25 164 LEU A CA 1
ATOM 1270 C C . LEU A 1 164 ? -9.059 0.166 18.168 1.00 74.25 164 LEU A C 1
ATOM 1272 O O . LEU A 1 164 ? -8.930 1.011 17.277 1.00 74.25 164 LEU A O 1
ATOM 1276 N N . TRP A 1 165 ? -8.476 0.301 19.362 1.00 78.62 165 TRP A N 1
ATOM 1277 C CA . TRP A 1 165 ? -7.572 1.406 19.669 1.00 78.62 165 TRP A CA 1
ATOM 1278 C C . TRP A 1 165 ? -6.396 1.447 18.690 1.00 78.62 165 TRP A C 1
ATOM 1280 O O . TRP A 1 165 ? -6.119 2.497 18.109 1.00 78.62 165 TRP A O 1
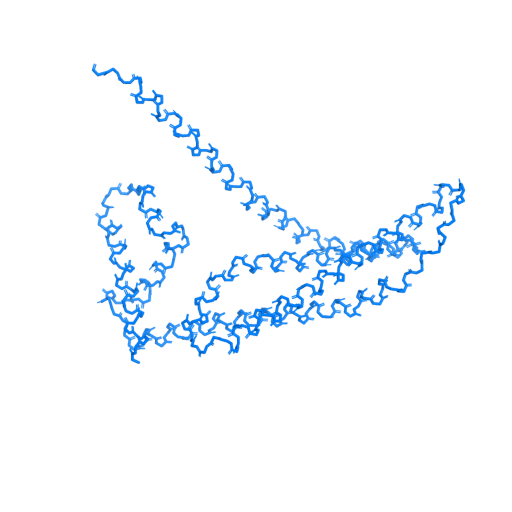ATOM 1290 N N . TYR A 1 166 ? -5.741 0.312 18.440 1.00 76.06 166 TYR A N 1
ATOM 1291 C CA . TYR A 1 166 ? -4.634 0.238 17.490 1.00 76.06 166 TYR A CA 1
ATOM 1292 C C . TYR A 1 166 ? -5.074 0.617 16.071 1.00 76.06 166 TYR A C 1
ATOM 1294 O O . TYR A 1 166 ? -4.448 1.469 15.439 1.00 76.06 166 TYR A O 1
ATOM 1302 N N . VAL A 1 167 ? -6.193 0.061 15.596 1.00 76.75 167 VAL A N 1
ATOM 1303 C CA . VAL A 1 167 ? -6.780 0.379 14.287 1.00 76.75 167 VAL A CA 1
ATOM 1304 C C . VAL A 1 167 ? -7.022 1.884 14.147 1.00 76.75 167 VAL A C 1
ATOM 1306 O O . VAL A 1 167 ? -6.608 2.469 13.146 1.00 76.75 167 VAL A O 1
ATOM 1309 N N . SER A 1 168 ? -7.576 2.542 15.173 1.00 73.50 168 SER A N 1
ATOM 1310 C CA . SER A 1 168 ? -7.800 3.996 15.168 1.00 73.50 168 SER A CA 1
ATOM 1311 C C . SER A 1 168 ? -6.511 4.808 14.981 1.00 73.50 168 SER A C 1
ATOM 1313 O O . SER A 1 168 ? -6.520 5.848 14.323 1.00 73.50 168 SER A O 1
ATOM 1315 N N . LYS A 1 169 ? -5.377 4.329 15.512 1.00 75.38 169 LYS A N 1
ATOM 1316 C CA . LYS A 1 169 ? -4.073 4.994 15.363 1.00 75.38 169 LYS A CA 1
ATOM 1317 C C . LYS A 1 169 ? -3.436 4.715 14.007 1.00 75.38 169 LYS A C 1
ATOM 1319 O O . LYS A 1 169 ? -2.763 5.581 13.452 1.00 75.38 169 LYS A O 1
ATOM 1324 N N . VAL A 1 170 ? -3.678 3.533 13.454 1.00 75.44 170 VAL A N 1
ATOM 1325 C CA . VAL A 1 170 ? -3.076 3.074 12.200 1.00 75.44 170 VAL A CA 1
ATOM 1326 C C . VAL A 1 170 ? -3.854 3.517 10.956 1.00 75.44 170 VAL A C 1
ATOM 1328 O O . VAL A 1 170 ? -3.288 3.522 9.865 1.00 75.44 170 VAL A O 1
ATOM 1331 N N . VAL A 1 171 ? -5.098 3.994 11.090 1.00 70.56 171 VAL A N 1
ATOM 1332 C CA . VAL A 1 171 ? -5.899 4.578 9.988 1.00 70.56 171 VAL A CA 1
ATOM 1333 C C . VAL A 1 171 ? -5.097 5.549 9.115 1.00 70.56 171 VAL A C 1
ATOM 1335 O O . VAL A 1 171 ? -5.171 5.488 7.893 1.00 70.56 171 VAL A O 1
ATOM 1338 N N . HIS A 1 172 ? -4.276 6.410 9.714 1.00 66.19 172 HIS A N 1
ATOM 1339 C CA . HIS A 1 172 ? -3.475 7.375 8.957 1.00 66.19 172 HIS A CA 1
ATOM 1340 C C . HIS A 1 172 ? -2.342 6.706 8.163 1.00 66.19 172 HIS A C 1
ATOM 1342 O O . HIS A 1 172 ? -1.999 7.136 7.062 1.00 66.19 172 HIS A O 1
ATOM 1348 N N . MET A 1 173 ? -1.781 5.626 8.705 1.00 70.19 173 MET A N 1
ATOM 1349 C CA . MET A 1 173 ? -0.722 4.842 8.071 1.00 70.19 173 MET A CA 1
ATOM 1350 C C . MET A 1 173 ? -1.254 3.967 6.929 1.00 70.19 173 MET A C 1
ATOM 1352 O O . MET A 1 173 ? -0.507 3.683 5.995 1.00 70.19 173 MET A O 1
ATOM 1356 N N . MET A 1 174 ? -2.546 3.613 6.930 1.00 73.06 174 MET A N 1
ATOM 1357 C CA . MET A 1 174 ? -3.186 2.891 5.818 1.00 73.06 174 MET A CA 1
ATOM 1358 C C . MET A 1 174 ? -3.079 3.633 4.497 1.00 73.06 174 MET A C 1
ATOM 1360 O O . MET A 1 174 ? -2.800 3.039 3.457 1.00 73.06 174 MET A O 1
ATOM 1364 N N . THR A 1 175 ? -3.260 4.948 4.534 1.00 72.50 175 THR A N 1
ATOM 1365 C CA . THR A 1 175 ? -3.171 5.765 3.328 1.00 72.50 175 THR A CA 1
ATOM 1366 C C . THR A 1 175 ? -1.752 5.783 2.770 1.00 72.50 175 THR A C 1
ATOM 1368 O O . THR A 1 175 ? -1.559 5.721 1.553 1.00 72.50 175 THR A O 1
ATOM 1371 N N . THR A 1 176 ? -0.751 5.786 3.654 1.00 75.56 176 THR A N 1
ATOM 1372 C CA . THR A 1 176 ? 0.656 5.626 3.276 1.00 75.56 176 THR A CA 1
ATOM 1373 C C . THR A 1 176 ? 0.905 4.251 2.660 1.00 75.56 176 THR A C 1
ATOM 1375 O O . THR A 1 176 ? 1.549 4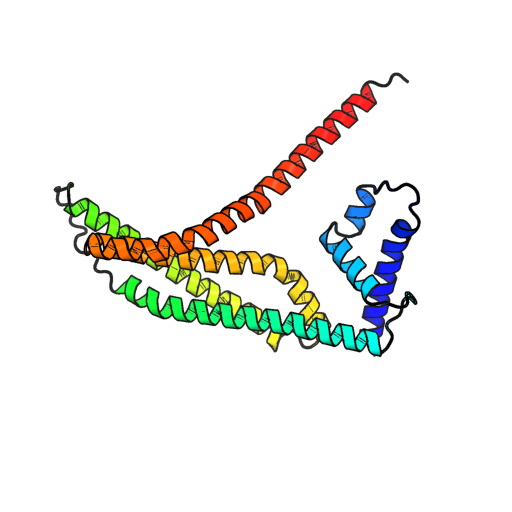.172 1.623 1.00 75.56 176 THR A O 1
ATOM 1378 N N . LEU A 1 177 ? 0.340 3.178 3.220 1.00 81.12 177 LEU A N 1
ATOM 1379 C CA . LEU A 1 177 ? 0.488 1.826 2.668 1.00 81.12 177 LEU A CA 1
ATOM 1380 C C . LEU A 1 177 ? -0.127 1.687 1.277 1.00 81.12 177 LEU A C 1
ATOM 1382 O O . LEU A 1 177 ? 0.519 1.182 0.360 1.00 81.12 177 LEU A O 1
ATOM 1386 N N . ASN A 1 178 ? -1.346 2.189 1.094 1.00 81.81 178 ASN A N 1
ATOM 1387 C CA . ASN A 1 178 ? -1.996 2.194 -0.212 1.00 81.81 178 ASN A CA 1
ATOM 1388 C C . ASN A 1 178 ? -1.199 3.031 -1.230 1.00 81.81 178 ASN A C 1
ATOM 1390 O O . ASN A 1 178 ? -1.012 2.630 -2.376 1.00 81.81 178 ASN A O 1
ATOM 1394 N N . THR A 1 179 ? -0.649 4.166 -0.789 1.00 78.50 179 THR A N 1
ATOM 1395 C CA . THR A 1 179 ? 0.260 4.992 -1.595 1.00 78.50 179 THR A CA 1
ATOM 1396 C C . THR A 1 179 ? 1.502 4.214 -2.022 1.00 78.50 179 THR A C 1
ATOM 1398 O O . THR A 1 179 ? 1.852 4.215 -3.201 1.00 78.50 179 THR A O 1
ATOM 1401 N N . THR A 1 180 ? 2.163 3.529 -1.088 1.00 84.25 180 THR A N 1
ATOM 1402 C CA . THR A 1 180 ? 3.349 2.722 -1.382 1.00 84.25 180 THR A CA 1
ATOM 1403 C C . THR A 1 180 ? 3.028 1.620 -2.389 1.00 84.25 180 THR A C 1
ATOM 1405 O O . THR A 1 180 ? 3.804 1.424 -3.320 1.00 84.25 180 THR A O 1
ATOM 1408 N N . MET A 1 181 ? 1.866 0.963 -2.287 1.00 85.06 181 MET A N 1
ATOM 1409 C CA . MET A 1 181 ? 1.431 -0.015 -3.291 1.00 85.06 181 MET A CA 1
ATOM 1410 C C . MET A 1 181 ? 1.288 0.590 -4.687 1.00 85.06 181 MET A C 1
ATOM 1412 O O . MET A 1 181 ? 1.794 0.029 -5.656 1.00 85.06 181 MET A O 1
ATOM 1416 N N . VAL A 1 182 ? 0.633 1.747 -4.801 1.00 84.88 182 VAL A N 1
ATO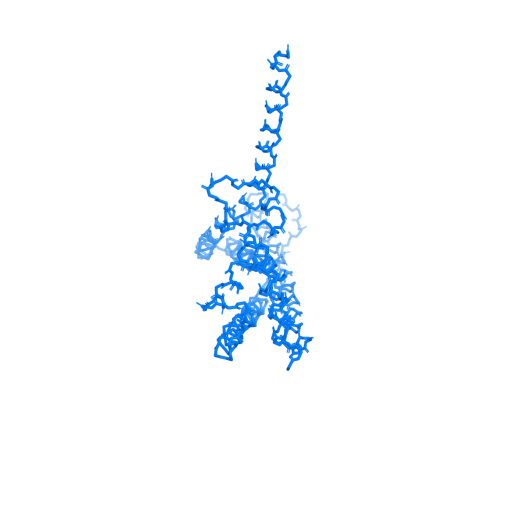M 1417 C CA . VAL A 1 182 ? 0.480 2.446 -6.085 1.00 84.88 182 VAL A CA 1
ATOM 1418 C C . VAL A 1 182 ? 1.840 2.818 -6.678 1.00 84.88 182 VAL A C 1
ATOM 1420 O O . VAL A 1 182 ? 2.061 2.624 -7.872 1.00 84.88 182 VAL A O 1
ATOM 1423 N N . LEU A 1 183 ? 2.774 3.295 -5.852 1.00 85.25 183 LEU A N 1
ATOM 1424 C CA . LEU A 1 183 ? 4.131 3.623 -6.290 1.00 85.25 183 LEU A CA 1
ATOM 1425 C C . LEU A 1 183 ? 4.901 2.393 -6.778 1.00 85.25 183 LEU A C 1
ATOM 1427 O O . LEU A 1 183 ? 5.546 2.471 -7.821 1.00 85.25 183 LEU A O 1
ATOM 1431 N N . ILE A 1 184 ? 4.788 1.255 -6.085 1.00 89.62 184 ILE A N 1
ATOM 1432 C CA . ILE A 1 184 ? 5.365 -0.019 -6.538 1.00 89.62 184 ILE A CA 1
ATOM 1433 C C . ILE A 1 184 ? 4.865 -0.348 -7.949 1.00 89.62 184 ILE A C 1
ATOM 1435 O O . ILE A 1 184 ? 5.677 -0.614 -8.833 1.00 89.62 184 ILE A O 1
ATOM 1439 N N . TYR A 1 185 ? 3.552 -0.265 -8.195 1.00 87.88 185 TYR A N 1
ATOM 1440 C CA . TYR A 1 185 ? 2.989 -0.533 -9.521 1.00 87.88 185 TYR A CA 1
ATOM 1441 C C . TYR A 1 185 ? 3.509 0.426 -10.591 1.00 87.88 185 TYR A C 1
ATOM 1443 O O . TYR A 1 185 ? 3.895 -0.021 -11.669 1.00 87.88 185 TYR A O 1
ATOM 1451 N N . ILE A 1 186 ? 3.565 1.727 -10.290 1.00 87.44 186 ILE A N 1
ATOM 1452 C CA . ILE A 1 186 ? 4.076 2.743 -11.219 1.00 87.44 186 ILE A CA 1
ATOM 1453 C C . ILE A 1 186 ? 5.535 2.454 -11.578 1.00 87.44 186 ILE A C 1
ATOM 1455 O O . ILE A 1 186 ? 5.887 2.480 -12.756 1.00 87.44 186 ILE A O 1
ATOM 1459 N N . PHE A 1 187 ? 6.382 2.158 -10.591 1.00 90.19 187 PHE A N 1
ATOM 1460 C CA . PHE A 1 187 ? 7.798 1.897 -10.836 1.00 90.19 187 PHE A CA 1
ATOM 1461 C C . PHE A 1 187 ? 8.029 0.578 -11.561 1.00 90.19 187 PHE A C 1
ATOM 1463 O O . PHE A 1 187 ? 8.824 0.546 -12.495 1.00 90.19 187 PHE A O 1
ATOM 1470 N N . THR A 1 188 ? 7.288 -0.478 -11.229 1.00 89.12 188 THR A N 1
ATOM 1471 C CA . THR A 1 188 ? 7.346 -1.733 -11.988 1.00 89.12 188 THR A CA 1
ATOM 1472 C C . THR A 1 188 ? 6.890 -1.533 -13.432 1.00 89.12 188 THR A C 1
ATOM 1474 O O . THR A 1 188 ? 7.565 -1.984 -14.353 1.00 89.12 188 THR A O 1
ATOM 1477 N N . ALA A 1 189 ? 5.790 -0.812 -13.663 1.00 88.38 189 ALA A N 1
ATOM 1478 C CA . ALA A 1 189 ? 5.309 -0.530 -15.012 1.00 88.38 189 ALA A CA 1
ATOM 1479 C C . ALA A 1 189 ? 6.302 0.330 -15.811 1.00 88.38 189 ALA A C 1
ATOM 1481 O O . ALA A 1 189 ? 6.552 0.053 -16.983 1.00 88.38 189 ALA A O 1
ATOM 1482 N N . ALA A 1 190 ? 6.907 1.337 -15.174 1.00 88.81 190 ALA A N 1
ATOM 1483 C CA . ALA A 1 190 ? 7.953 2.156 -15.778 1.00 88.81 190 ALA A CA 1
ATOM 1484 C C . ALA A 1 190 ? 9.188 1.317 -16.136 1.00 88.81 190 ALA A C 1
ATOM 1486 O O . ALA A 1 190 ? 9.702 1.430 -17.246 1.00 88.81 190 ALA A O 1
ATOM 1487 N N . ALA A 1 191 ? 9.628 0.433 -15.237 1.00 88.75 191 ALA A N 1
ATOM 1488 C CA . ALA A 1 191 ? 10.747 -0.467 -15.488 1.00 88.75 191 ALA A CA 1
ATOM 1489 C C . ALA A 1 191 ? 10.489 -1.370 -16.703 1.00 88.75 191 ALA A C 1
ATOM 1491 O O . ALA A 1 191 ? 11.316 -1.422 -17.613 1.00 88.75 191 ALA A O 1
ATOM 1492 N N . MET A 1 192 ? 9.310 -2.001 -16.771 1.00 86.69 192 MET A N 1
ATOM 1493 C CA . MET A 1 192 ? 8.918 -2.844 -17.907 1.00 86.69 192 MET A CA 1
ATOM 1494 C C . MET A 1 192 ? 8.823 -2.051 -19.216 1.00 86.69 192 MET A C 1
ATOM 1496 O O . MET A 1 192 ? 9.217 -2.553 -20.268 1.00 86.69 192 MET A O 1
ATOM 1500 N N . LEU A 1 193 ? 8.334 -0.807 -19.170 1.00 88.69 193 LEU A N 1
ATOM 1501 C CA . LEU A 1 193 ? 8.285 0.079 -20.332 1.00 88.69 193 LEU A CA 1
ATOM 1502 C C . LEU A 1 193 ? 9.691 0.392 -20.856 1.00 88.69 193 LEU A C 1
ATOM 1504 O O . LEU A 1 193 ? 9.953 0.215 -22.045 1.00 88.69 193 LEU A O 1
ATOM 1508 N N . PHE A 1 194 ? 10.599 0.837 -19.985 1.00 88.00 194 PHE A N 1
ATOM 1509 C CA . PHE A 1 194 ? 11.955 1.205 -20.388 1.00 88.00 194 PHE A CA 1
ATOM 1510 C C . PHE A 1 194 ? 12.775 -0.005 -20.843 1.00 88.00 194 PHE A C 1
ATOM 1512 O O . PHE A 1 194 ? 13.481 0.093 -21.845 1.00 88.00 194 PHE A O 1
ATOM 1519 N N . GLN A 1 195 ? 12.612 -1.157 -20.189 1.00 85.94 195 GLN A N 1
ATOM 1520 C CA . GLN A 1 195 ? 13.223 -2.418 -20.614 1.00 85.94 195 GLN A CA 1
ATOM 1521 C C . GLN A 1 195 ? 12.664 -2.898 -21.962 1.00 85.94 195 GLN A C 1
ATOM 1523 O O . GLN A 1 195 ? 13.405 -3.355 -22.830 1.00 85.94 195 GLN A O 1
ATOM 1528 N N . GLY A 1 196 ? 11.354 -2.758 -22.180 1.00 85.44 196 GLY A N 1
ATOM 1529 C CA . GLY A 1 196 ? 10.731 -3.065 -23.464 1.00 85.44 196 GLY A CA 1
ATOM 1530 C C . GLY A 1 196 ? 11.270 -2.173 -24.581 1.00 85.44 196 GLY A C 1
ATOM 1531 O O . GLY A 1 196 ? 11.643 -2.676 -25.637 1.00 85.44 196 GLY A O 1
ATOM 1532 N N . LEU A 1 197 ? 11.363 -0.862 -24.338 1.00 84.88 197 LEU A N 1
ATOM 1533 C CA . LEU A 1 197 ? 11.888 0.113 -25.298 1.00 84.88 197 LEU A CA 1
ATOM 1534 C C . LEU A 1 197 ? 13.384 -0.077 -25.589 1.00 84.88 197 LEU A C 1
ATOM 1536 O O . LEU A 1 197 ? 13.791 0.126 -26.734 1.00 84.88 197 LEU A O 1
ATOM 1540 N N . SER A 1 198 ? 14.192 -0.469 -24.596 1.00 82.06 198 SER A N 1
ATOM 1541 C CA . SER A 1 198 ? 15.623 -0.737 -24.798 1.00 82.06 198 SER A CA 1
ATOM 1542 C C . SER A 1 198 ? 15.851 -1.989 -25.651 1.00 82.06 198 SER A C 1
ATOM 1544 O O . SER A 1 198 ? 16.721 -1.981 -26.527 1.00 82.06 198 SER A O 1
ATOM 1546 N N . ALA A 1 199 ? 15.026 -3.025 -25.457 1.00 81.12 199 ALA A N 1
ATOM 1547 C CA . ALA A 1 199 ? 15.072 -4.252 -26.241 1.00 81.12 199 ALA A CA 1
ATOM 1548 C C . ALA A 1 199 ? 14.558 -4.038 -27.672 1.00 81.12 199 ALA A C 1
ATOM 1550 O O . ALA A 1 199 ? 15.292 -4.262 -28.632 1.00 81.12 199 ALA A O 1
ATOM 1551 N N . ASN A 1 200 ? 13.302 -3.605 -27.826 1.00 81.19 200 ASN A N 1
ATOM 1552 C CA . ASN A 1 200 ? 12.644 -3.399 -29.117 1.00 81.19 200 ASN A CA 1
ATOM 1553 C C . ASN A 1 200 ? 11.460 -2.428 -28.989 1.00 81.19 200 ASN A C 1
ATOM 1555 O O . ASN A 1 200 ? 10.545 -2.656 -28.200 1.00 81.19 200 ASN A O 1
ATOM 1559 N N . ALA A 1 201 ? 11.377 -1.420 -29.864 1.00 78.88 201 ALA A N 1
ATOM 1560 C CA . ALA A 1 201 ? 10.308 -0.413 -29.824 1.00 78.88 201 ALA A CA 1
ATOM 1561 C C . ALA A 1 201 ? 8.883 -1.012 -29.806 1.00 78.88 201 ALA A C 1
ATOM 1563 O O . ALA A 1 201 ? 8.018 -0.525 -29.083 1.00 78.88 201 ALA A O 1
ATOM 1564 N N . TRP A 1 202 ? 8.647 -2.106 -30.544 1.00 77.25 202 TRP A N 1
ATOM 1565 C CA . TRP A 1 202 ? 7.352 -2.800 -30.564 1.00 77.25 202 TRP A CA 1
ATOM 1566 C C . TRP A 1 202 ? 7.002 -3.480 -29.230 1.00 77.25 202 TRP A C 1
ATOM 1568 O O . TRP A 1 202 ? 5.843 -3.496 -28.830 1.00 77.25 202 TRP A O 1
ATOM 1578 N N . VAL A 1 203 ? 7.999 -3.999 -28.506 1.00 77.19 203 VAL A N 1
ATOM 1579 C CA . VAL A 1 203 ? 7.804 -4.584 -27.168 1.00 77.19 203 VAL A CA 1
ATOM 1580 C C . VAL A 1 203 ? 7.505 -3.479 -26.153 1.00 77.19 203 VAL A C 1
ATOM 1582 O O . VAL A 1 203 ? 6.619 -3.634 -25.316 1.00 77.19 203 VAL A O 1
ATOM 1585 N N . GLY A 1 204 ? 8.163 -2.324 -26.290 1.00 72.19 204 GLY A N 1
ATOM 1586 C CA . GLY A 1 204 ? 7.878 -1.134 -25.488 1.00 72.19 204 GLY A CA 1
ATOM 1587 C C . GLY A 1 204 ? 6.423 -0.657 -25.576 1.00 72.19 204 GLY A C 1
ATOM 1588 O O . GLY A 1 204 ? 5.876 -0.213 -24.571 1.00 72.19 204 GLY A O 1
ATOM 1589 N N . ILE A 1 205 ? 5.749 -0.827 -26.722 1.00 75.44 205 ILE A N 1
ATOM 1590 C CA . ILE A 1 205 ? 4.320 -0.484 -26.876 1.00 75.44 205 ILE A CA 1
ATOM 1591 C C . ILE A 1 205 ? 3.440 -1.310 -25.926 1.00 75.44 205 ILE A C 1
ATOM 1593 O O . ILE A 1 205 ? 2.496 -0.773 -25.349 1.00 75.44 205 ILE A O 1
ATOM 1597 N N . PHE A 1 206 ? 3.766 -2.583 -25.687 1.00 76.25 206 PHE A N 1
ATOM 1598 C CA . PHE A 1 206 ? 3.044 -3.387 -24.696 1.00 76.25 206 PHE A CA 1
ATOM 1599 C C . PHE A 1 206 ? 3.304 -2.916 -23.260 1.00 76.25 206 PHE A C 1
ATOM 1601 O O . PHE A 1 206 ? 2.413 -3.027 -22.424 1.00 76.25 206 PHE A O 1
ATOM 1608 N N . GLY A 1 207 ? 4.468 -2.319 -22.987 1.00 71.06 207 GLY A N 1
ATOM 1609 C CA . GLY A 1 207 ? 4.781 -1.675 -21.706 1.00 71.06 207 GLY A CA 1
ATOM 1610 C C . GLY A 1 207 ? 3.979 -0.394 -21.435 1.00 71.06 207 GLY A C 1
ATOM 1611 O O . GLY A 1 207 ? 3.819 -0.001 -20.279 1.00 71.06 207 GLY A O 1
ATOM 1612 N N . VAL A 1 208 ? 3.404 0.230 -22.471 1.00 75.88 208 VAL A N 1
ATOM 1613 C CA . VAL A 1 208 ? 2.539 1.415 -22.322 1.00 75.88 208 VAL A CA 1
ATOM 1614 C C . VAL A 1 208 ? 1.218 1.057 -21.646 1.00 75.88 208 VAL A C 1
ATOM 1616 O O . VAL A 1 208 ? 0.690 1.869 -20.893 1.00 75.88 208 VAL A O 1
ATOM 1619 N N . LEU A 1 209 ? 0.686 -0.150 -21.867 1.00 77.31 209 LEU A N 1
ATOM 1620 C CA . LEU A 1 209 ? -0.597 -0.569 -21.295 1.00 77.31 209 LEU A CA 1
ATOM 1621 C C . LEU A 1 209 ? -0.558 -0.637 -19.755 1.00 77.31 209 LEU A C 1
ATOM 1623 O O . LEU A 1 209 ? -1.351 0.072 -19.133 1.00 77.31 209 LEU A O 1
ATOM 1627 N N . PRO A 1 210 ? 0.369 -1.377 -19.109 1.00 75.25 210 PRO A N 1
ATOM 1628 C CA . PRO A 1 210 ? 0.513 -1.357 -17.653 1.00 75.25 210 PRO A CA 1
ATOM 1629 C C . PRO A 1 210 ? 0.761 0.051 -17.105 1.00 75.25 210 PRO A C 1
ATOM 1631 O O . PRO A 1 210 ? 0.187 0.430 -16.086 1.00 75.25 210 PRO A O 1
ATOM 1634 N N . PHE A 1 211 ? 1.574 0.853 -17.801 1.00 75.62 211 PHE A N 1
ATOM 1635 C CA . PHE A 1 211 ? 1.889 2.215 -17.375 1.00 75.62 211 PHE A CA 1
ATOM 1636 C C . PHE A 1 211 ? 0.664 3.141 -17.434 1.00 75.62 211 PHE A C 1
ATOM 1638 O O . PHE A 1 211 ? 0.389 3.876 -16.487 1.00 75.62 211 PHE A O 1
ATOM 1645 N N . ALA A 1 212 ? -0.135 3.054 -18.500 1.00 76.00 212 ALA A N 1
ATOM 1646 C CA . ALA A 1 212 ? -1.386 3.792 -18.644 1.00 76.00 212 ALA A CA 1
ATOM 1647 C C . ALA A 1 212 ? -2.439 3.345 -17.618 1.00 76.00 212 ALA A C 1
ATOM 1649 O O . ALA A 1 212 ? -3.152 4.182 -17.067 1.00 76.00 212 ALA A O 1
ATOM 1650 N N . MET A 1 213 ? -2.499 2.049 -17.292 1.00 76.69 213 MET A N 1
ATOM 1651 C CA . MET A 1 213 ? -3.361 1.541 -16.218 1.00 76.69 213 MET A CA 1
ATOM 1652 C C . MET A 1 213 ? -2.956 2.096 -14.843 1.00 76.69 213 MET A C 1
ATOM 1654 O O . MET A 1 213 ? -3.820 2.307 -13.994 1.00 76.69 213 MET A O 1
ATOM 1658 N N . CYS A 1 214 ? -1.675 2.422 -14.641 1.00 76.06 214 CYS A N 1
ATOM 1659 C CA . CYS A 1 214 ? -1.189 3.080 -13.426 1.00 76.06 214 CYS A CA 1
ATOM 1660 C C . CYS A 1 214 ? -1.479 4.593 -13.381 1.00 76.06 214 CYS A C 1
ATOM 1662 O O . CYS A 1 214 ? -1.406 5.188 -12.305 1.00 76.06 214 CYS A O 1
ATOM 1664 N N . ALA A 1 215 ? -1.862 5.224 -14.499 1.00 69.94 215 ALA A N 1
ATOM 1665 C CA . ALA A 1 215 ? -2.138 6.663 -14.554 1.00 69.94 215 ALA A CA 1
ATOM 1666 C C . ALA A 1 215 ? -3.376 7.068 -13.734 1.00 69.94 215 ALA A C 1
ATOM 1668 O O . ALA A 1 215 ? -3.378 8.128 -13.113 1.00 69.94 215 ALA A O 1
ATOM 1669 N N . GLY A 1 216 ? -4.409 6.219 -13.681 1.00 71.69 216 GLY A N 1
ATOM 1670 C CA . GLY A 1 216 ? -5.594 6.446 -12.843 1.00 71.69 216 GLY A CA 1
ATOM 1671 C C . GLY A 1 216 ? -5.257 6.476 -11.344 1.00 71.69 216 GLY A C 1
ATOM 1672 O O . GLY A 1 216 ? -5.515 7.486 -10.685 1.00 71.69 216 GLY A O 1
ATOM 1673 N N . PRO A 1 217 ? -4.619 5.422 -10.803 1.00 69.38 217 PRO A N 1
ATOM 1674 C CA . PRO A 1 217 ? -4.099 5.412 -9.437 1.00 69.38 217 PRO A CA 1
ATOM 1675 C C . PRO A 1 217 ? -3.125 6.560 -9.140 1.00 69.38 217 PRO A C 1
ATOM 1677 O O . PRO A 1 217 ? -3.211 7.167 -8.075 1.00 69.38 217 PRO A O 1
ATOM 1680 N N . ALA A 1 218 ? -2.244 6.912 -10.083 1.00 68.06 218 ALA A N 1
ATOM 1681 C CA . ALA A 1 218 ? -1.322 8.039 -9.942 1.00 68.06 218 ALA A CA 1
ATOM 1682 C C . ALA A 1 218 ? -2.052 9.390 -9.858 1.00 68.06 218 ALA A C 1
ATOM 1684 O O . ALA A 1 218 ? -1.711 10.222 -9.020 1.00 68.06 218 ALA A O 1
ATOM 1685 N N . ALA A 1 219 ? -3.082 9.609 -10.682 1.00 71.31 219 ALA A N 1
ATOM 1686 C CA . ALA A 1 219 ? -3.904 10.818 -10.641 1.00 71.31 219 ALA A CA 1
ATOM 1687 C C . ALA A 1 219 ? -4.704 10.914 -9.334 1.00 71.31 219 ALA A C 1
ATOM 1689 O O . ALA A 1 219 ? -4.784 11.986 -8.734 1.00 71.31 219 ALA A O 1
ATOM 1690 N N . HIS A 1 220 ? -5.237 9.787 -8.855 1.00 68.81 220 HIS A N 1
ATOM 1691 C CA . HIS A 1 220 ? -5.897 9.712 -7.553 1.00 68.81 220 HIS A CA 1
ATOM 1692 C C . HIS A 1 220 ? -4.919 10.019 -6.409 1.00 68.81 220 HIS A C 1
ATOM 1694 O O . HIS A 1 220 ? -5.242 10.793 -5.508 1.00 68.81 220 HIS A O 1
ATOM 1700 N N . TRP A 1 221 ? -3.698 9.478 -6.469 1.00 70.50 221 TRP A N 1
ATOM 1701 C CA . TRP A 1 221 ? -2.633 9.794 -5.520 1.00 70.50 221 TRP A CA 1
ATOM 1702 C C . TRP A 1 221 ? -2.268 11.280 -5.541 1.00 70.50 221 TRP A C 1
ATOM 1704 O O . TRP A 1 221 ? -2.182 11.901 -4.486 1.00 70.50 221 TRP A O 1
ATOM 1714 N N . TYR A 1 222 ? -2.117 11.875 -6.725 1.00 69.31 222 TYR A N 1
ATOM 1715 C CA . TYR A 1 222 ? -1.780 13.291 -6.868 1.00 69.31 222 TYR A CA 1
ATOM 1716 C C . TYR A 1 222 ? -2.893 14.199 -6.326 1.00 69.31 222 TYR A C 1
ATOM 1718 O O . TYR A 1 222 ? -2.618 15.167 -5.618 1.00 69.31 222 TYR A O 1
ATOM 1726 N N . GLY A 1 223 ? -4.157 13.855 -6.595 1.00 69.88 223 GLY A N 1
ATOM 1727 C CA . GLY A 1 223 ? -5.317 14.541 -6.025 1.00 69.88 223 GLY A CA 1
ATOM 1728 C C . GLY A 1 223 ? 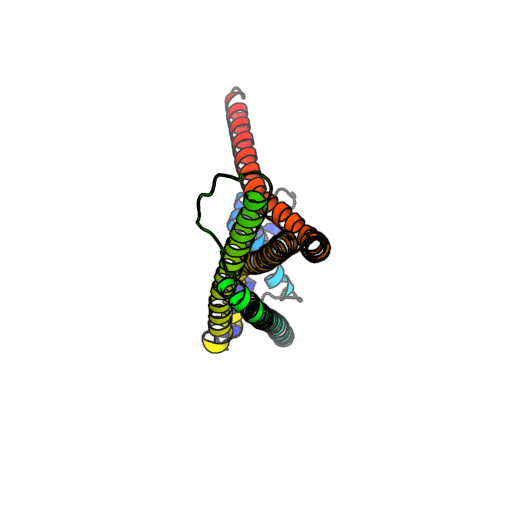-5.373 14.428 -4.500 1.00 69.88 223 GLY A C 1
ATOM 1729 O O . GLY A 1 223 ? -5.666 15.405 -3.813 1.00 69.88 223 GLY A O 1
ATOM 1730 N N . TRP A 1 224 ? -5.026 13.265 -3.948 1.00 65.94 224 TRP A N 1
ATOM 1731 C CA . TRP A 1 224 ? -4.939 13.069 -2.504 1.00 65.94 224 TRP A CA 1
ATOM 1732 C C . TRP A 1 224 ? -3.768 13.833 -1.869 1.00 65.94 224 TRP A C 1
ATOM 1734 O O . TRP A 1 224 ? -3.966 14.532 -0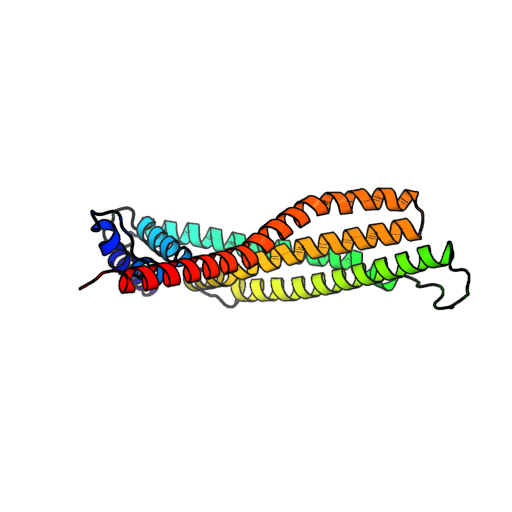.882 1.00 65.94 224 TRP A O 1
ATOM 1744 N N . PHE A 1 225 ? -2.569 13.772 -2.451 1.00 66.12 225 PHE A N 1
ATOM 1745 C CA . PHE A 1 225 ? -1.391 14.510 -1.987 1.00 66.12 225 PHE A CA 1
ATOM 1746 C C . PHE A 1 225 ? -1.646 16.021 -1.989 1.00 66.12 225 PHE A C 1
ATOM 1748 O O . PHE A 1 225 ? -1.359 16.706 -1.003 1.00 66.12 225 PHE A O 1
ATOM 1755 N N . ALA A 1 226 ? -2.270 16.528 -3.057 1.00 66.19 226 ALA A N 1
ATOM 1756 C CA . ALA A 1 226 ? -2.762 17.897 -3.117 1.00 66.19 226 ALA A CA 1
ATOM 1757 C C . ALA A 1 226 ? -3.722 18.180 -1.950 1.00 66.19 226 ALA A C 1
ATOM 1759 O O . ALA A 1 226 ? -3.520 19.136 -1.209 1.00 66.19 226 ALA A O 1
ATOM 1760 N N . ASN A 1 227 ? -4.698 17.311 -1.694 1.00 64.56 227 ASN A N 1
ATOM 1761 C CA . ASN A 1 227 ? -5.634 17.496 -0.585 1.00 64.56 227 ASN A CA 1
ATOM 1762 C C . ASN A 1 227 ? -4.992 17.409 0.811 1.00 64.56 227 ASN A C 1
ATOM 1764 O O . ASN A 1 227 ? -5.442 18.094 1.724 1.00 64.56 227 ASN A O 1
ATOM 1768 N N . CYS A 1 228 ? -3.949 16.605 1.009 1.00 60.28 228 CYS A N 1
ATOM 1769 C CA . CYS A 1 228 ? -3.316 16.429 2.318 1.00 60.28 228 CYS A CA 1
ATOM 1770 C C . CYS A 1 228 ? -2.253 17.477 2.642 1.00 60.28 228 CYS A C 1
ATOM 1772 O O . CYS A 1 228 ? -2.019 17.748 3.816 1.00 60.28 228 CYS A O 1
ATOM 1774 N N . ILE A 1 229 ? -1.616 18.083 1.642 1.00 60.88 229 ILE A N 1
ATOM 1775 C CA . ILE A 1 229 ? -0.585 19.106 1.868 1.00 60.88 229 ILE A CA 1
ATOM 1776 C C . ILE A 1 229 ? -1.128 20.502 1.599 1.00 60.88 229 ILE A C 1
ATOM 1778 O O . ILE A 1 229 ? -0.935 21.406 2.413 1.00 60.88 229 ILE A O 1
ATOM 1782 N N . ILE A 1 230 ? -1.846 20.683 0.491 1.00 59.38 230 ILE A N 1
ATOM 1783 C CA . ILE A 1 230 ? -2.308 22.000 0.053 1.00 59.38 230 ILE A CA 1
ATOM 1784 C C . ILE A 1 230 ? -3.509 22.435 0.888 1.00 59.38 230 ILE A C 1
ATOM 1786 O O . ILE A 1 230 ? -3.531 23.562 1.375 1.00 59.38 230 ILE A O 1
ATOM 1790 N N . THR A 1 231 ? -4.483 21.556 1.133 1.00 65.38 231 THR A N 1
ATOM 1791 C CA . THR A 1 231 ? -5.712 21.955 1.837 1.00 65.38 231 THR A CA 1
ATOM 1792 C C . THR A 1 231 ? -5.462 22.383 3.290 1.00 65.38 231 THR A C 1
ATOM 1794 O O . THR A 1 231 ? -5.983 23.431 3.675 1.00 65.38 231 THR A O 1
ATOM 1797 N N . PRO A 1 232 ? -4.630 21.705 4.109 1.00 59.41 232 PRO A N 1
ATOM 1798 C CA . PRO A 1 232 ? -4.324 22.183 5.460 1.00 59.41 232 PRO A CA 1
ATOM 1799 C C . PRO A 1 232 ? -3.525 23.487 5.464 1.00 59.41 232 PRO A C 1
ATOM 1801 O O . PRO A 1 232 ? -3.761 24.345 6.316 1.00 59.41 232 PRO A O 1
ATOM 1804 N N . GLN A 1 233 ? -2.609 23.670 4.505 1.00 61.69 233 GLN A N 1
ATOM 1805 C CA . GLN A 1 233 ? -1.843 24.911 4.363 1.00 61.69 233 GLN A CA 1
ATOM 1806 C C . GLN A 1 233 ? -2.737 26.080 3.945 1.00 61.69 233 GLN A C 1
ATOM 1808 O O . GLN A 1 233 ? -2.711 27.124 4.596 1.00 61.69 233 GLN A O 1
ATOM 1813 N N . MET A 1 234 ? -3.607 25.881 2.954 1.00 55.47 234 MET A N 1
ATOM 1814 C CA . MET A 1 234 ? -4.603 26.871 2.544 1.00 55.47 234 MET A CA 1
ATOM 1815 C C . MET A 1 234 ? -5.593 27.183 3.671 1.00 55.47 234 MET A C 1
ATOM 1817 O O . MET A 1 234 ? -5.956 28.340 3.871 1.00 55.47 234 MET A O 1
ATOM 1821 N N . GLN A 1 235 ? -5.995 26.189 4.469 1.00 64.12 235 GLN A N 1
ATOM 1822 C CA . GLN A 1 235 ? -6.833 26.413 5.651 1.00 64.12 235 GLN A CA 1
ATOM 1823 C C . GLN A 1 235 ? -6.101 27.204 6.747 1.00 64.12 235 GLN A C 1
ATOM 1825 O O . GLN A 1 235 ? -6.712 28.052 7.403 1.00 64.12 235 GLN A O 1
ATOM 1830 N N . LEU A 1 236 ? -4.804 26.966 6.954 1.00 69.12 236 LEU A N 1
ATOM 1831 C CA . LEU A 1 236 ? -3.963 27.741 7.873 1.00 69.12 236 LEU A CA 1
ATOM 1832 C C . LEU A 1 236 ? -3.812 29.196 7.413 1.00 69.12 236 LEU A C 1
ATOM 1834 O O . LEU A 1 236 ? -3.951 30.109 8.228 1.00 69.12 236 LEU A O 1
ATOM 1838 N N . GLU A 1 237 ? -3.578 29.424 6.124 1.00 72.12 237 GLU A N 1
ATOM 1839 C CA . GLU A 1 237 ? -3.476 30.763 5.539 1.00 72.12 237 GLU A CA 1
ATOM 1840 C C . GLU A 1 237 ? -4.805 31.518 5.575 1.00 72.12 237 GLU A C 1
ATOM 1842 O O . GLU A 1 237 ? -4.853 32.663 6.029 1.00 72.12 237 GLU A O 1
ATOM 1847 N N . ALA A 1 238 ? -5.909 30.860 5.215 1.00 64.81 238 ALA A N 1
ATOM 1848 C CA . ALA A 1 238 ? -7.248 31.428 5.325 1.00 64.81 238 ALA A CA 1
ATOM 1849 C C . ALA A 1 238 ? -7.569 31.835 6.774 1.00 64.81 238 ALA A C 1
ATOM 1851 O O . ALA A 1 238 ? -8.088 32.926 7.017 1.00 64.81 238 ALA A O 1
ATOM 1852 N N . ARG A 1 239 ? -7.191 31.009 7.761 1.00 62.91 239 ARG A N 1
ATOM 1853 C CA . ARG A 1 239 ? -7.330 31.345 9.189 1.00 62.91 239 ARG A CA 1
ATOM 1854 C C . ARG A 1 239 ? -6.486 32.562 9.575 1.00 62.91 239 ARG A C 1
ATOM 1856 O O . ARG A 1 239 ? -6.992 33.428 10.284 1.00 62.91 239 ARG A O 1
ATOM 1863 N N . ARG A 1 240 ? -5.237 32.667 9.105 1.00 70.88 240 ARG A N 1
ATOM 1864 C CA . ARG A 1 240 ? -4.374 33.840 9.359 1.00 70.88 240 ARG A CA 1
ATOM 1865 C C . ARG A 1 240 ? -4.987 35.125 8.800 1.00 70.88 240 ARG A C 1
ATOM 1867 O O . ARG A 1 240 ? -5.050 36.122 9.515 1.00 70.88 240 ARG A O 1
ATOM 1874 N N . LEU A 1 241 ? -5.501 35.084 7.572 1.00 73.75 241 LEU A N 1
ATOM 1875 C CA . LEU A 1 241 ? -6.141 36.233 6.920 1.00 73.75 241 LEU A CA 1
ATOM 1876 C C . LEU A 1 241 ? -7.437 36.664 7.625 1.00 73.75 241 LEU A C 1
ATOM 1878 O O . LEU A 1 241 ? -7.692 37.859 7.779 1.00 73.75 241 LEU A O 1
ATOM 1882 N N . LEU A 1 242 ? -8.240 35.708 8.099 1.00 68.94 242 LEU A N 1
ATOM 1883 C CA . LEU A 1 242 ? -9.455 35.995 8.866 1.00 68.94 242 LEU A CA 1
ATOM 1884 C C . LEU A 1 242 ? -9.144 36.618 10.236 1.00 68.94 242 LEU A C 1
ATOM 1886 O O . LEU A 1 242 ? -9.804 37.579 10.631 1.00 68.94 242 LEU A O 1
ATOM 1890 N N . HIS A 1 243 ? -8.119 36.126 10.941 1.00 64.19 243 HIS A N 1
ATOM 1891 C CA . HIS A 1 243 ? -7.680 36.708 12.214 1.00 64.19 243 HIS A CA 1
ATOM 1892 C C . HIS A 1 243 ? -7.086 38.116 12.040 1.00 64.19 243 HIS A C 1
ATOM 1894 O O . HIS A 1 243 ? -7.371 38.996 12.854 1.00 64.19 243 HIS A O 1
ATOM 1900 N N . ALA A 1 244 ? -6.338 38.363 10.958 1.00 67.38 244 ALA A N 1
ATOM 1901 C CA . ALA A 1 244 ? -5.826 39.693 10.628 1.00 67.38 244 ALA A CA 1
ATOM 1902 C C . ALA A 1 244 ? -6.972 40.699 10.407 1.00 67.38 244 ALA A C 1
ATOM 1904 O O . ALA A 1 244 ? -7.019 41.730 11.080 1.00 67.38 244 ALA A O 1
ATOM 1905 N N . LYS A 1 245 ? -7.968 40.353 9.577 1.00 66.19 245 LYS A N 1
ATOM 1906 C CA . LYS A 1 245 ? -9.150 41.206 9.344 1.00 66.19 245 LYS A CA 1
ATOM 1907 C C . LYS A 1 245 ? -9.976 41.459 10.606 1.00 66.19 245 LYS A C 1
ATOM 1909 O O . LYS A 1 245 ? -10.477 42.565 10.793 1.00 66.19 245 LYS A O 1
ATOM 1914 N N . ALA A 1 246 ? -10.132 40.460 11.475 1.00 63.09 246 ALA A N 1
ATOM 1915 C CA . ALA A 1 246 ? -10.837 40.632 12.746 1.00 63.09 246 ALA A CA 1
ATOM 1916 C C . ALA A 1 246 ? -10.123 41.640 13.668 1.00 63.09 246 ALA A C 1
ATOM 1918 O O . ALA A 1 246 ? -10.785 42.469 14.289 1.00 63.09 246 ALA A O 1
ATOM 1919 N N . SER A 1 247 ? -8.784 41.615 13.698 1.00 61.91 247 SER A N 1
ATOM 1920 C CA . SER A 1 247 ? -7.971 42.548 14.493 1.00 61.91 247 SER A CA 1
ATOM 1921 C C . SER A 1 247 ? -7.990 43.990 13.967 1.00 61.91 247 SER A C 1
ATOM 1923 O O . SER A 1 247 ? -7.935 44.941 14.747 1.00 61.91 247 SER A O 1
ATOM 1925 N N . GLU A 1 248 ? -8.115 44.173 12.650 1.00 69.50 248 GLU A N 1
ATOM 1926 C CA . GLU A 1 248 ? -8.301 45.495 12.043 1.00 69.50 248 GLU A CA 1
ATOM 1927 C C . GLU A 1 248 ? -9.687 46.059 12.373 1.00 69.50 248 GLU A C 1
ATOM 1929 O O . GLU A 1 248 ? -9.805 47.218 12.771 1.00 69.50 248 GLU A O 1
ATOM 1934 N N . ARG A 1 249 ? -10.730 45.219 12.307 1.00 62.41 249 ARG A N 1
ATOM 1935 C CA . ARG A 1 249 ? -12.114 45.614 12.616 1.00 62.41 249 ARG A CA 1
ATOM 1936 C C . ARG A 1 249 ? -12.310 46.027 14.076 1.00 62.41 249 ARG A C 1
ATOM 1938 O O . ARG A 1 249 ? -13.091 46.935 14.342 1.00 62.41 249 ARG A O 1
ATOM 1945 N N . SER A 1 250 ? -11.606 45.390 15.017 1.00 61.38 250 SER A N 1
ATOM 1946 C CA . SER A 1 250 ? -11.651 45.773 16.435 1.00 61.38 250 SER A CA 1
ATOM 1947 C C . SER A 1 250 ? -10.911 47.081 16.725 1.00 61.38 250 SER A C 1
ATOM 1949 O O . SER A 1 250 ? -11.244 47.757 17.689 1.00 61.38 250 SER A O 1
ATOM 1951 N N . ARG A 1 251 ? -9.919 47.458 15.903 1.00 64.69 251 ARG A N 1
ATOM 1952 C CA . ARG A 1 251 ? -9.217 48.750 16.019 1.00 64.69 251 ARG A CA 1
ATOM 1953 C C . ARG A 1 251 ? -9.982 49.907 15.380 1.00 64.69 251 ARG A C 1
ATOM 1955 O O . ARG A 1 251 ? -9.750 51.050 15.750 1.00 64.69 251 ARG A O 1
ATOM 1962 N N . SER A 1 252 ? -10.864 49.625 14.421 1.00 68.88 252 SER A N 1
ATOM 1963 C CA . SER A 1 252 ? -11.636 50.645 13.703 1.00 68.88 252 SER A CA 1
ATOM 1964 C C . SER A 1 252 ? -12.981 50.995 14.346 1.00 68.88 252 SER A C 1
ATOM 1966 O O . SER A 1 252 ? -13.682 51.844 13.803 1.00 68.88 252 SER A O 1
ATOM 1968 N N . MET A 1 253 ? -13.387 50.341 15.442 1.00 46.44 253 MET A N 1
ATOM 1969 C CA . MET A 1 253 ? -14.570 50.769 16.195 1.00 46.44 253 MET A CA 1
ATOM 1970 C C . MET A 1 253 ? -14.161 51.862 17.194 1.00 46.44 253 MET A C 1
ATOM 1972 O O . MET A 1 253 ? -13.397 51.561 18.112 1.00 46.44 253 MET A O 1
ATOM 1976 N N . PRO A 1 254 ? -14.613 53.117 17.022 1.00 54.31 254 PRO A N 1
ATOM 1977 C CA . PRO A 1 254 ? -14.392 54.156 18.018 1.00 54.31 254 PRO A CA 1
ATOM 1978 C C . PRO A 1 254 ? -15.191 53.811 19.281 1.00 54.31 254 PRO A C 1
ATOM 1980 O O . PRO A 1 254 ? -16.380 53.500 19.192 1.00 54.31 254 PRO A O 1
ATOM 1983 N N . GLY A 1 255 ? -14.503 53.808 20.425 1.00 54.03 255 GLY A N 1
ATOM 1984 C CA . GLY A 1 255 ? -15.128 53.772 21.749 1.00 54.03 255 GLY A CA 1
ATOM 1985 C C . GLY A 1 255 ? -15.754 55.106 22.123 1.00 54.03 255 GLY A C 1
ATOM 1986 O O . GLY A 1 255 ? -15.340 56.135 21.538 1.00 54.03 255 GLY A O 1
#

Foldseek 3Di:
DVVQVVLLVLLLVLCVLCVVVVVCPPPDDDPVSCVVQVHPLSPVVSVVSCVLVVVNPSHHDPVSVVVVLVVLVVLLVVLLVCLVVLLVVLVVLLVVLVCVLVVLPLPDPPVDPPCDPVVLLSVLSVLLNVLSVLLNVLSVVSNVVSVVLSCCLPPVQPDSVSNSVSCSVCVVVVVVSLVSVLSSQLSNLSSQLSVLVSVPVVRNVVSVVSNVVSVVVVVVVVVVVCCVPVVVVVVVVVVVVVVVVVVVVVVPDDD

InterPro domains:
  IPR018247 EF-Hand 1, calcium-binding site [PS00018] (53-65)